Protein AF-A0AAT9G9J1-F1 (afdb_monomer)

Sequence (234 aa):
MQVSDIESEYGAFKSMFSSFDKYLAVILAGDVPENGTYHCYTNKEAEKLAEYVSNLALKNNYFVLVSNGPRTGKYDCQNNKELSVHEKDSIMDMVTSSFQRVLQENRVPFKLFDFKKGQPSMYKAILGAVLYNKHSLIIVPGESTSMVSETVDMLPAKTVTVYYNSTMNETHKRHIKNEFNEGRVSIIDENMHLHLPNIPNNMRAKYYSASENIAKGIYTLWHTRTVTIPKVIK

Foldseek 3Di:
DDLVVLVVLLVVCVVVDDPDLAAEEEEADFWDDDPLAIFAFDLVLLLVVLVLVLVVCVVVVHAYEYEYDPGHLQADRVVSDGDPPQAPPDDAHSSVVSSVVNCVVSVHHYDYDYHHPPDDDCLSSVLSSQAVRPPYAYEYELQPLVSQQVSLLNHDQPRYEYEYTRNDDPVSVVQVVVCLQLRRYWYQYPVRDIHHRDDDPPDDRDSGGPVVVVVVVVVCVVVPPPPPDPPDDD

Radius of gyration: 20.01 Å; Cα contacts (8 Å, |Δi|>4): 425; chains: 1; bounding box: 55×54×62 Å

Nearest PDB structures (foldseek):
  5cgz-assembly1_A  TM=4.750E-01  e=4.007E-01  Pseudomonas putida KT2440
  1j2r-assembly1_A  TM=4.212E-01  e=3.764E-01  Escherichia coli
  7tcu-assembly2_B  TM=2.608E-01  e=1.384E-01  Methylosinus trichosporium OB3b
  1d1t-assembly1_B  TM=3.807E-01  e=4.053E+00  Homo sapiens

Mean predicted aligned error: 7.7 Å

pLDDT: mean 87.45, std 15.05, range [40.12, 98.88]

Structure (mmCIF, N/CA/C/O backbone):
data_AF-A0AAT9G9J1-F1
#
_entry.id   AF-A0AAT9G9J1-F1
#
loop_
_atom_site.group_PDB
_atom_site.id
_atom_site.type_symbol
_atom_site.label_atom_id
_atom_site.label_alt_id
_atom_site.label_comp_id
_atom_site.label_asym_id
_atom_site.label_entity_id
_atom_site.label_seq_id
_atom_site.pdbx_PDB_ins_code
_atom_site.Cartn_x
_atom_site.Cartn_y
_atom_site.Cartn_z
_atom_site.occupancy
_atom_site.B_iso_or_equiv
_atom_site.auth_seq_id
_atom_site.auth_comp_id
_atom_site.auth_asym_id
_atom_site.auth_atom_id
_atom_site.pdbx_PDB_model_num
ATOM 1 N N . MET A 1 1 ? -7.618 -17.604 -1.691 1.00 58.50 1 MET A N 1
ATOM 2 C CA . MET A 1 1 ? -7.093 -17.636 -0.309 1.00 58.50 1 MET A CA 1
ATOM 3 C C . MET A 1 1 ? -8.271 -17.712 0.644 1.00 58.50 1 MET A C 1
ATOM 5 O O . MET A 1 1 ? -9.328 -17.227 0.257 1.00 58.50 1 MET A O 1
ATOM 9 N N . GLN A 1 2 ? -8.146 -18.352 1.808 1.00 71.44 2 GLN A N 1
ATOM 10 C CA . GLN A 1 2 ? -9.232 -18.421 2.798 1.00 71.44 2 GLN A CA 1
ATOM 11 C C . GLN A 1 2 ? -8.867 -17.639 4.065 1.00 71.44 2 GLN A C 1
ATOM 13 O O . GLN A 1 2 ? -7.694 -17.524 4.406 1.00 71.44 2 GLN A O 1
ATOM 18 N N . VAL A 1 3 ? -9.870 -17.138 4.794 1.00 72.25 3 VAL A N 1
ATOM 19 C CA . VAL A 1 3 ? -9.673 -16.412 6.068 1.00 72.25 3 VAL A CA 1
ATOM 20 C C . VAL A 1 3 ? -8.896 -17.253 7.095 1.00 72.25 3 VAL A C 1
ATOM 22 O O . VAL A 1 3 ? -8.103 -16.709 7.857 1.00 72.25 3 VAL A O 1
ATOM 25 N N . SER A 1 4 ? -9.037 -18.581 7.059 1.00 74.50 4 SER A N 1
ATOM 26 C CA . SER A 1 4 ? -8.253 -19.515 7.881 1.00 74.50 4 SER A CA 1
ATOM 27 C C . SER A 1 4 ? -6.740 -19.399 7.663 1.00 74.50 4 SER A C 1
ATOM 29 O O . SER A 1 4 ? -5.965 -19.584 8.600 1.00 74.50 4 SER A O 1
ATOM 31 N N . ASP A 1 5 ? -6.307 -19.059 6.444 1.00 81.94 5 ASP A N 1
ATOM 32 C CA . ASP A 1 5 ? -4.889 -18.871 6.128 1.00 81.94 5 ASP A CA 1
ATOM 33 C C . ASP A 1 5 ? -4.347 -17.608 6.817 1.00 81.94 5 ASP A C 1
ATOM 35 O O . ASP A 1 5 ? -3.214 -17.599 7.291 1.00 81.94 5 ASP A O 1
ATOM 39 N N . ILE A 1 6 ? -5.164 -16.550 6.906 1.00 85.69 6 ILE A N 1
ATOM 40 C CA . ILE A 1 6 ? -4.815 -15.296 7.592 1.00 85.69 6 ILE A CA 1
ATOM 41 C C . ILE A 1 6 ? -4.709 -15.519 9.099 1.00 85.69 6 ILE A C 1
ATOM 43 O O . ILE A 1 6 ? -3.768 -15.028 9.721 1.00 85.69 6 ILE A O 1
ATOM 47 N N . GLU A 1 7 ? -5.646 -16.267 9.683 1.00 85.62 7 GLU A N 1
ATOM 48 C CA . GLU A 1 7 ? -5.634 -16.585 11.112 1.00 85.62 7 GLU A CA 1
ATOM 49 C C . GLU A 1 7 ? -4.357 -17.330 11.512 1.00 85.62 7 GLU A C 1
ATOM 51 O O . GLU A 1 7 ? -3.679 -16.940 12.464 1.00 85.62 7 GLU A O 1
ATOM 56 N N . SER A 1 8 ? -3.994 -18.361 10.741 1.00 87.88 8 SER A N 1
ATOM 57 C CA . SER A 1 8 ? -2.792 -19.160 10.986 1.00 87.88 8 SER A CA 1
ATOM 58 C C . SER A 1 8 ? -1.518 -18.317 10.899 1.00 87.88 8 SER A C 1
ATOM 60 O O . SER A 1 8 ? -0.661 -18.393 11.779 1.00 87.88 8 SER A O 1
ATOM 62 N N . GLU A 1 9 ? -1.386 -17.502 9.853 1.00 89.94 9 GLU A N 1
ATOM 63 C CA . GLU A 1 9 ? -0.201 -16.664 9.628 1.00 89.94 9 GLU A CA 1
ATOM 64 C C . GLU A 1 9 ? -0.091 -15.563 10.685 1.00 89.94 9 GLU A C 1
ATOM 66 O O . GLU A 1 9 ? 0.968 -15.354 11.277 1.00 89.94 9 GLU A O 1
ATOM 71 N N . TYR A 1 10 ? -1.199 -14.889 11.000 1.00 90.00 10 TYR A N 1
ATOM 72 C CA . TYR A 1 10 ? -1.211 -13.889 12.061 1.00 90.00 10 TYR A CA 1
ATOM 73 C C . TYR A 1 10 ? -0.875 -14.497 13.422 1.00 90.00 10 TYR A C 1
ATOM 75 O O . TYR A 1 10 ? -0.097 -13.910 14.169 1.00 90.00 10 TYR A O 1
ATOM 83 N N . GLY A 1 11 ? -1.395 -15.688 13.731 1.00 88.62 11 GLY A N 1
ATOM 84 C CA . GLY A 1 11 ? -1.043 -16.428 14.941 1.00 88.62 11 GLY A CA 1
ATOM 85 C C . GLY A 1 11 ? 0.450 -16.752 15.019 1.00 88.62 11 GLY A C 1
ATOM 86 O O . GLY A 1 11 ? 1.079 -16.477 16.042 1.00 88.62 11 GLY A O 1
ATOM 87 N N . ALA A 1 12 ? 1.032 -17.264 13.930 1.00 89.38 12 ALA A N 1
ATOM 88 C CA . ALA A 1 12 ? 2.450 -17.625 13.854 1.00 89.38 12 ALA A CA 1
ATOM 89 C C . ALA A 1 12 ? 3.386 -16.419 14.034 1.00 89.38 12 ALA A C 1
ATOM 91 O O . ALA A 1 12 ? 4.440 -16.534 14.659 1.00 89.38 12 ALA A O 1
ATOM 92 N N . PHE A 1 13 ? 2.982 -15.252 13.530 1.00 90.75 13 PHE A N 1
ATOM 93 C CA . PHE A 1 13 ? 3.786 -14.030 13.559 1.00 90.75 13 PHE A CA 1
ATOM 94 C C . PHE A 1 13 ? 3.335 -13.007 14.607 1.00 90.75 13 PHE A C 1
ATOM 96 O O . PHE A 1 13 ? 3.870 -11.898 14.648 1.00 90.75 13 PHE A O 1
ATOM 103 N N . LYS A 1 14 ? 2.390 -13.356 15.491 1.00 87.62 14 LYS A N 1
ATOM 104 C CA . LYS A 1 14 ? 1.758 -12.413 16.430 1.00 87.62 14 LYS A CA 1
ATOM 105 C C . LYS A 1 14 ? 2.768 -11.644 17.286 1.00 87.62 14 LYS A C 1
ATOM 107 O O . LYS A 1 14 ? 2.591 -10.456 17.528 1.00 87.62 14 LYS A O 1
ATOM 112 N N . SER A 1 15 ? 3.841 -12.311 17.710 1.00 88.19 15 SER A N 1
ATOM 113 C CA . SER A 1 15 ? 4.913 -11.730 18.531 1.00 88.19 15 SER A CA 1
ATOM 114 C C . SER A 1 15 ? 5.734 -10.649 17.820 1.00 88.19 15 SER A C 1
ATOM 116 O O . SER A 1 15 ? 6.439 -9.890 18.481 1.00 88.19 15 SER A O 1
ATOM 118 N N . MET A 1 16 ? 5.656 -10.560 16.488 1.00 85.94 16 MET A N 1
ATOM 119 C CA . MET A 1 16 ? 6.337 -9.528 15.703 1.00 85.94 16 MET A CA 1
ATOM 120 C C . MET A 1 16 ? 5.568 -8.203 15.657 1.00 85.94 16 MET A C 1
ATOM 122 O O . MET A 1 16 ? 6.138 -7.188 15.243 1.00 85.94 16 MET A O 1
ATOM 126 N N . PHE A 1 17 ? 4.299 -8.198 16.071 1.00 87.56 17 PHE A N 1
ATOM 127 C CA . PHE A 1 17 ? 3.464 -7.003 16.143 1.00 87.56 17 PHE A CA 1
ATOM 128 C C . PHE A 1 17 ? 3.535 -6.378 17.542 1.00 87.56 17 PHE A C 1
ATOM 130 O O . PHE A 1 17 ? 3.656 -7.069 18.552 1.00 87.56 17 PHE A O 1
ATOM 137 N N . SER A 1 18 ? 3.474 -5.047 17.605 1.00 79.25 18 SER A N 1
ATOM 138 C CA . SER A 1 18 ? 3.423 -4.310 18.872 1.00 79.25 18 SER A CA 1
ATOM 139 C C . SER A 1 18 ? 2.079 -4.527 19.573 1.00 79.25 18 SER A C 1
ATOM 141 O O . SER A 1 18 ? 1.098 -4.860 18.922 1.00 79.25 18 SER A O 1
ATOM 143 N N . SER A 1 19 ? 1.978 -4.294 20.882 1.00 80.44 19 SER A N 1
ATOM 144 C CA . SER A 1 19 ? 0.722 -4.448 21.641 1.00 80.44 19 SER A CA 1
ATOM 145 C C . SER A 1 19 ? -0.298 -3.319 21.405 1.00 80.44 19 SER A C 1
ATOM 147 O O . SER A 1 19 ? -1.074 -2.998 22.300 1.00 80.44 19 SER A O 1
ATOM 149 N N . PHE A 1 20 ? -0.240 -2.650 20.254 1.00 83.69 20 PHE A N 1
ATOM 150 C CA . PHE A 1 20 ? -1.152 -1.566 19.902 1.00 83.69 20 PHE A CA 1
ATOM 151 C C . PHE A 1 20 ? -2.501 -2.119 19.442 1.00 83.69 20 PHE A C 1
ATOM 153 O O . PHE A 1 20 ? -2.559 -3.097 18.705 1.00 83.69 20 PHE A O 1
ATOM 160 N N . ASP A 1 21 ? -3.574 -1.418 19.804 1.00 84.94 21 ASP A N 1
ATOM 161 C CA . ASP A 1 21 ? -4.946 -1.818 19.463 1.00 84.94 21 ASP A CA 1
ATOM 162 C C . ASP A 1 21 ? -5.372 -1.412 18.042 1.00 84.94 21 ASP A C 1
ATOM 164 O O . ASP A 1 21 ? -6.441 -1.810 17.576 1.00 84.94 21 ASP A O 1
ATOM 168 N N . LYS A 1 22 ? -4.584 -0.561 17.368 1.00 94.38 22 LYS A N 1
ATOM 169 C CA . LYS A 1 22 ? -4.905 -0.014 16.045 1.00 94.38 22 LYS A CA 1
ATOM 170 C C . LYS A 1 22 ? -3.676 0.051 15.155 1.00 94.38 22 LYS A C 1
ATOM 172 O O . LYS A 1 22 ? -2.685 0.705 15.497 1.00 94.38 22 LYS A O 1
ATOM 177 N N . TYR A 1 23 ? -3.798 -0.523 13.965 1.00 97.69 23 TYR A N 1
ATOM 178 C CA . TYR A 1 23 ? -2.748 -0.496 12.958 1.00 97.69 23 TYR A CA 1
ATOM 179 C C . TYR A 1 23 ? -3.150 0.300 11.722 1.00 97.69 23 TYR A C 1
ATOM 181 O O . TYR A 1 23 ? -4.295 0.260 11.272 1.00 97.69 23 TYR A O 1
ATOM 189 N N . LEU A 1 24 ? -2.166 0.980 11.144 1.00 98.50 24 LEU A N 1
ATOM 190 C CA . LEU A 1 24 ? -2.222 1.478 9.776 1.00 98.50 24 LEU A CA 1
ATOM 191 C C . LEU A 1 24 ? -1.202 0.687 8.963 1.00 98.50 24 LEU A C 1
ATOM 193 O O . LEU A 1 24 ? -0.001 0.942 9.039 1.00 98.50 24 LEU A O 1
ATOM 197 N N . ALA A 1 25 ? -1.677 -0.312 8.230 1.00 98.50 25 ALA A N 1
ATOM 198 C CA . ALA A 1 25 ? -0.833 -1.094 7.345 1.00 98.50 25 ALA A CA 1
ATOM 199 C C . ALA A 1 25 ? -0.620 -0.355 6.020 1.00 98.50 25 ALA A C 1
ATOM 201 O O . ALA A 1 25 ? -1.553 0.229 5.473 1.00 98.50 25 ALA A O 1
ATOM 202 N N . VAL A 1 26 ? 0.598 -0.387 5.494 1.00 98.75 26 VAL A N 1
ATOM 203 C CA . VAL A 1 26 ? 0.973 0.246 4.230 1.00 98.75 26 VAL A CA 1
ATOM 204 C C . VAL A 1 26 ? 1.836 -0.726 3.445 1.00 98.75 26 VAL A C 1
ATOM 206 O O . VAL A 1 26 ? 2.900 -1.137 3.912 1.00 98.75 26 VAL A O 1
ATOM 209 N N . ILE A 1 27 ? 1.381 -1.083 2.249 1.00 98.50 27 ILE A N 1
ATOM 210 C CA . ILE A 1 27 ? 2.164 -1.877 1.306 1.00 98.50 27 ILE A CA 1
ATOM 211 C C . ILE A 1 27 ? 2.717 -0.945 0.229 1.00 98.50 27 ILE A C 1
ATOM 213 O O . ILE A 1 27 ? 1.954 -0.217 -0.404 1.00 98.50 27 ILE A O 1
ATOM 217 N N . LEU A 1 28 ? 4.034 -0.942 0.034 1.00 98.44 28 LEU A N 1
ATOM 218 C CA . LEU A 1 28 ? 4.689 -0.105 -0.970 1.00 98.44 28 LEU A CA 1
ATOM 219 C C . LEU A 1 28 ? 4.550 -0.722 -2.368 1.00 98.44 28 LEU A C 1
ATOM 221 O O . LEU A 1 28 ? 4.643 -1.937 -2.543 1.00 98.44 28 LEU A O 1
ATOM 225 N N . ALA A 1 29 ? 4.334 0.133 -3.364 1.00 97.81 29 ALA A N 1
ATOM 226 C CA . ALA A 1 29 ? 4.203 -0.243 -4.766 1.00 97.81 29 ALA A CA 1
ATOM 227 C C . ALA A 1 29 ? 5.502 -0.839 -5.316 1.00 97.81 29 ALA A C 1
ATOM 229 O O . ALA A 1 29 ? 6.602 -0.572 -4.819 1.00 97.81 29 ALA A O 1
ATOM 230 N N . GLY A 1 30 ? 5.354 -1.654 -6.357 1.00 96.25 30 GLY A N 1
ATOM 231 C CA . GLY A 1 30 ? 6.465 -2.172 -7.134 1.00 96.25 30 GLY A CA 1
ATOM 232 C C . GLY A 1 30 ? 6.686 -1.404 -8.431 1.00 96.25 30 GLY A C 1
ATOM 233 O O . GLY A 1 30 ? 5.763 -0.836 -9.018 1.00 96.25 30 GLY A O 1
ATOM 234 N N . ASP A 1 31 ? 7.916 -1.481 -8.916 1.00 95.94 31 ASP A N 1
ATOM 235 C CA . ASP A 1 31 ? 8.287 -1.093 -10.268 1.00 95.94 31 ASP A CA 1
ATOM 236 C C . ASP A 1 31 ? 7.715 -2.096 -11.284 1.00 95.94 31 ASP A C 1
ATOM 238 O O . ASP A 1 31 ? 7.690 -3.308 -11.040 1.00 95.94 31 ASP A O 1
ATOM 242 N N . VAL A 1 32 ? 7.258 -1.621 -12.442 1.00 91.81 32 VAL A N 1
ATOM 243 C CA . VAL A 1 32 ? 6.605 -2.434 -13.481 1.00 91.81 32 VAL A CA 1
ATOM 244 C C . VAL A 1 32 ? 7.496 -2.517 -14.726 1.00 91.81 32 VAL A C 1
ATOM 246 O O . VAL A 1 32 ? 7.749 -1.491 -15.355 1.00 91.81 32 VAL A O 1
ATOM 249 N N . PRO A 1 33 ? 7.965 -3.714 -15.123 1.00 87.00 33 PRO A N 1
ATOM 250 C CA . PRO A 1 33 ? 8.572 -3.909 -16.434 1.00 87.00 33 PRO A CA 1
ATOM 251 C C . PRO A 1 33 ? 7.490 -3.930 -17.523 1.00 87.00 33 PRO A C 1
ATOM 253 O O . PRO A 1 33 ? 6.566 -4.740 -17.470 1.00 87.00 33 PRO A O 1
ATOM 256 N N . GLU A 1 34 ? 7.619 -3.075 -18.535 1.00 83.88 34 GLU A N 1
ATOM 257 C CA . GLU A 1 34 ? 6.701 -2.990 -19.673 1.00 83.88 34 GLU A CA 1
ATOM 258 C C . GLU A 1 34 ? 7.484 -2.729 -20.967 1.00 83.88 34 GLU A C 1
ATOM 260 O O . GLU A 1 34 ? 8.249 -1.772 -21.076 1.00 83.88 34 GLU A O 1
ATOM 265 N N . ASN A 1 35 ? 7.310 -3.605 -21.963 1.00 83.25 35 ASN A N 1
ATOM 266 C CA . ASN A 1 35 ? 7.877 -3.465 -23.314 1.00 83.25 35 ASN A CA 1
ATOM 267 C C . ASN A 1 35 ? 9.393 -3.165 -23.367 1.00 83.25 35 ASN A C 1
ATOM 269 O O . ASN A 1 35 ? 9.856 -2.421 -24.228 1.00 83.25 35 ASN A O 1
ATOM 273 N N . GLY A 1 36 ? 10.180 -3.749 -22.455 1.00 78.62 36 GLY A N 1
ATOM 274 C CA . GLY A 1 36 ? 11.637 -3.551 -22.390 1.00 78.62 36 GLY A CA 1
ATOM 275 C C . GLY A 1 36 ? 12.083 -2.264 -21.684 1.00 78.62 36 GLY A C 1
ATOM 276 O O . GLY A 1 36 ? 13.283 -1.989 -21.620 1.00 78.62 36 GLY A O 1
ATOM 277 N N . THR A 1 37 ? 11.132 -1.509 -21.133 1.00 83.50 37 THR A N 1
ATOM 278 C CA . THR A 1 37 ? 11.356 -0.366 -20.243 1.00 83.50 37 THR A CA 1
ATOM 279 C C . THR A 1 37 ? 10.824 -0.661 -18.845 1.00 83.50 37 THR A C 1
ATOM 281 O O . THR A 1 37 ? 9.996 -1.554 -18.657 1.00 83.50 37 THR A O 1
ATOM 284 N N . TYR A 1 38 ? 11.298 0.088 -17.856 1.00 88.62 38 TYR A N 1
ATOM 285 C CA . TYR A 1 38 ? 10.799 0.010 -16.489 1.00 88.62 38 TYR A CA 1
ATOM 286 C C . TYR A 1 38 ? 10.017 1.280 -16.148 1.00 88.62 38 TYR A C 1
ATOM 288 O O . TYR A 1 38 ? 10.459 2.393 -16.435 1.00 88.62 38 TYR A O 1
ATOM 296 N N . HIS A 1 39 ? 8.866 1.108 -15.505 1.00 91.44 39 HIS A N 1
ATOM 297 C CA . HIS A 1 39 ? 8.106 2.172 -14.861 1.00 91.44 39 HIS A CA 1
ATOM 298 C C . HIS A 1 39 ? 8.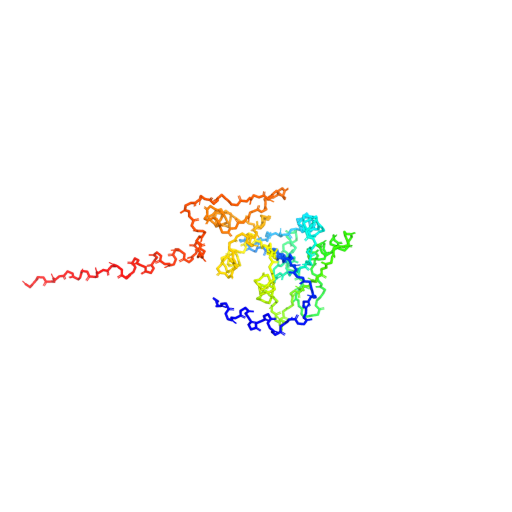357 2.083 -13.357 1.00 91.44 39 HIS A C 1
ATOM 300 O O . HIS A 1 39 ? 7.983 1.090 -12.734 1.00 91.44 39 HIS A O 1
ATOM 306 N N . CYS A 1 40 ? 9.007 3.093 -12.781 1.00 94.50 40 CYS A N 1
ATOM 307 C CA . CYS A 1 40 ? 9.452 3.050 -11.389 1.00 94.50 40 CYS A CA 1
ATOM 308 C C . CYS A 1 40 ? 8.493 3.776 -10.460 1.00 94.50 40 CYS A C 1
ATOM 310 O O . CYS A 1 40 ? 8.113 4.914 -10.733 1.00 94.50 40 CYS A O 1
ATOM 312 N N . TYR A 1 41 ? 8.223 3.161 -9.312 1.00 96.69 41 TYR A N 1
ATOM 313 C CA . TYR A 1 41 ? 7.646 3.855 -8.173 1.00 96.69 41 TYR A CA 1
ATOM 314 C C . TYR A 1 41 ? 8.754 4.647 -7.477 1.00 96.69 41 TYR A C 1
ATOM 316 O O . TYR A 1 41 ? 9.726 4.087 -6.976 1.00 96.69 41 TYR A O 1
ATOM 324 N N . THR A 1 42 ? 8.654 5.974 -7.498 1.00 96.50 42 THR A N 1
ATOM 325 C CA . THR A 1 42 ? 9.805 6.824 -7.166 1.00 96.50 42 THR A CA 1
ATOM 326 C C . THR A 1 42 ? 9.966 7.076 -5.665 1.00 96.50 42 THR A C 1
ATOM 328 O O . THR A 1 42 ? 8.993 7.127 -4.912 1.00 96.50 42 THR A O 1
ATOM 331 N N . ASN A 1 43 ? 11.198 7.381 -5.238 1.00 97.12 43 ASN A N 1
ATOM 332 C CA . ASN A 1 43 ? 11.496 7.831 -3.868 1.00 97.12 43 ASN A CA 1
ATOM 333 C C . ASN A 1 43 ? 10.606 9.010 -3.441 1.00 97.12 43 ASN A C 1
ATOM 335 O O . ASN A 1 43 ? 10.107 9.045 -2.322 1.00 97.12 43 ASN A O 1
ATOM 339 N N . LYS A 1 44 ? 10.357 9.958 -4.354 1.00 97.19 44 LYS A N 1
ATOM 340 C CA . LYS A 1 44 ? 9.526 11.139 -4.093 1.00 97.19 44 LYS A CA 1
ATOM 341 C C . LYS A 1 44 ? 8.060 10.776 -3.851 1.00 97.19 44 LYS A C 1
ATOM 343 O O . LYS A 1 44 ? 7.400 11.411 -3.033 1.00 97.19 44 LYS A O 1
ATOM 348 N N . GLU A 1 45 ? 7.527 9.793 -4.571 1.00 97.69 45 GLU A N 1
ATOM 349 C CA . GLU A 1 45 ? 6.171 9.301 -4.317 1.00 97.69 45 GLU A CA 1
ATOM 350 C C . GLU A 1 45 ? 6.088 8.560 -2.983 1.00 97.69 45 GLU A C 1
ATOM 352 O O . GLU A 1 45 ? 5.141 8.783 -2.229 1.00 97.69 45 GLU A O 1
ATOM 357 N N . ALA A 1 46 ? 7.104 7.762 -2.650 1.00 98.50 46 ALA A N 1
ATOM 358 C CA . ALA A 1 46 ? 7.197 7.110 -1.350 1.00 98.50 46 ALA A CA 1
ATOM 359 C C . ALA A 1 46 ? 7.268 8.119 -0.197 1.00 98.50 46 ALA A C 1
ATOM 361 O O . ALA A 1 46 ? 6.567 7.953 0.796 1.00 98.50 46 ALA A O 1
ATOM 362 N N . GLU A 1 47 ? 8.024 9.205 -0.344 1.00 98.75 47 GLU A N 1
ATOM 363 C CA . GLU A 1 47 ? 8.080 10.286 0.647 1.00 98.75 47 GLU A CA 1
ATOM 364 C C . GLU A 1 47 ? 6.724 10.983 0.807 1.00 98.75 47 GLU A C 1
ATOM 366 O O . GLU A 1 47 ? 6.255 11.156 1.929 1.00 98.75 47 GLU A O 1
ATOM 371 N N . LYS A 1 48 ? 6.033 11.305 -0.296 1.00 98.56 48 LYS A N 1
ATOM 372 C CA . LYS A 1 48 ? 4.674 11.875 -0.242 1.00 98.56 48 LYS A CA 1
ATOM 373 C C . LYS A 1 48 ? 3.687 10.955 0.477 1.00 98.56 48 LYS A C 1
ATOM 375 O O . LYS A 1 48 ? 2.894 11.425 1.293 1.00 98.56 48 LYS A O 1
ATOM 380 N N . LEU A 1 49 ? 3.731 9.655 0.182 1.00 98.75 49 LEU A N 1
ATOM 381 C CA . LEU A 1 49 ? 2.885 8.679 0.859 1.00 98.75 49 LEU A CA 1
ATOM 382 C C . LEU A 1 49 ? 3.245 8.583 2.346 1.00 98.75 49 LEU A C 1
ATOM 384 O O . LEU A 1 49 ? 2.347 8.529 3.180 1.00 98.75 49 LEU A O 1
ATOM 388 N N . ALA A 1 50 ? 4.533 8.601 2.695 1.00 98.81 50 ALA A N 1
ATOM 389 C CA . ALA A 1 50 ? 4.989 8.568 4.081 1.00 98.81 50 ALA A CA 1
ATOM 390 C C . ALA A 1 50 ? 4.531 9.802 4.871 1.00 98.81 50 ALA A C 1
ATOM 392 O O . ALA A 1 50 ? 4.130 9.661 6.025 1.00 98.81 50 ALA A O 1
ATOM 393 N N . GLU A 1 51 ? 4.509 10.989 4.261 1.00 98.75 51 GLU A N 1
ATOM 394 C CA . GLU A 1 51 ? 3.948 12.201 4.877 1.00 98.75 51 GLU A CA 1
ATOM 395 C C . GLU A 1 51 ? 2.443 12.064 5.129 1.00 98.75 51 GLU A C 1
ATOM 397 O O . GLU A 1 51 ? 1.948 12.353 6.223 1.00 98.75 51 GLU A O 1
ATOM 402 N N . TYR A 1 52 ? 1.693 11.565 4.142 1.00 98.69 52 TYR A N 1
ATOM 403 C CA . TYR A 1 52 ? 0.266 11.286 4.307 1.00 98.69 52 TYR A CA 1
ATOM 404 C C . TYR A 1 52 ? 0.021 10.289 5.452 1.00 98.69 52 TYR A C 1
ATOM 406 O O . TYR A 1 52 ? -0.791 10.536 6.349 1.00 98.69 52 TYR A O 1
ATOM 414 N N . VAL A 1 53 ? 0.764 9.181 5.451 1.00 98.69 53 VAL A N 1
ATOM 415 C CA . VAL A 1 53 ? 0.694 8.121 6.464 1.00 98.69 53 VAL A CA 1
ATOM 416 C C . VAL A 1 53 ? 1.069 8.655 7.842 1.00 98.69 53 VAL A C 1
ATOM 418 O O . VAL A 1 53 ? 0.378 8.341 8.806 1.00 98.69 53 VAL A O 1
ATOM 421 N N . SER A 1 54 ? 2.099 9.498 7.944 1.00 98.75 54 SER A N 1
ATOM 422 C CA . SER A 1 54 ? 2.527 10.114 9.205 1.00 98.75 54 SER A CA 1
ATOM 423 C C . SER A 1 54 ? 1.412 10.950 9.817 1.00 98.75 54 SER A C 1
ATOM 425 O O . SER A 1 54 ? 1.042 10.753 10.975 1.00 98.75 54 SER A O 1
ATOM 427 N N . ASN A 1 55 ? 0.812 11.831 9.015 1.00 98.25 55 ASN A N 1
ATOM 428 C CA . ASN A 1 55 ? -0.293 12.677 9.452 1.00 98.25 55 ASN A CA 1
ATOM 429 C C . ASN A 1 55 ? -1.502 11.846 9.893 1.00 98.25 55 ASN A C 1
ATOM 431 O O . ASN A 1 55 ? -2.102 12.117 10.937 1.00 98.25 55 ASN A O 1
ATOM 435 N N . LEU A 1 56 ? -1.851 10.809 9.127 1.00 97.62 56 LEU A N 1
ATOM 436 C CA . LEU A 1 56 ? -2.962 9.925 9.463 1.00 97.62 56 LEU A CA 1
ATOM 437 C C . LEU A 1 56 ? -2.687 9.131 10.748 1.00 97.62 56 LEU A C 1
ATOM 439 O O . LEU A 1 56 ? -3.580 9.021 11.594 1.00 97.62 56 LEU A O 1
ATOM 443 N N . ALA A 1 57 ? -1.468 8.613 10.906 1.00 97.81 57 ALA A N 1
ATOM 444 C CA . ALA A 1 57 ? -1.045 7.826 12.056 1.00 97.81 57 ALA A CA 1
ATOM 445 C C . ALA A 1 57 ? -1.041 8.643 13.344 1.00 97.81 57 ALA A C 1
ATOM 447 O O . ALA A 1 57 ? -1.669 8.235 14.318 1.00 97.81 57 ALA A O 1
ATOM 448 N N . LEU A 1 58 ? -0.417 9.822 13.332 1.00 97.50 58 LEU A N 1
ATOM 449 C CA . LEU A 1 58 ? -0.346 10.700 14.500 1.00 97.50 58 LEU A CA 1
ATOM 450 C C . LEU A 1 58 ? -1.733 11.208 14.907 1.00 97.50 58 LEU A C 1
ATOM 452 O O . LEU A 1 58 ? -2.073 11.193 16.087 1.00 97.50 58 LEU A O 1
ATOM 456 N N . LYS A 1 59 ? -2.577 11.585 13.936 1.00 97.06 59 LYS A N 1
ATOM 457 C CA . LYS A 1 59 ? -3.939 12.074 14.205 1.00 97.06 59 LYS A CA 1
ATOM 458 C C . LYS A 1 59 ? -4.843 11.017 14.843 1.00 97.06 59 LYS A C 1
ATOM 460 O O . LYS A 1 59 ? -5.722 11.367 15.626 1.00 97.06 59 LYS A O 1
ATOM 465 N N . ASN A 1 60 ? -4.669 9.745 14.487 1.00 95.50 60 ASN A N 1
ATOM 466 C CA . ASN A 1 60 ? -5.570 8.661 14.898 1.00 95.50 60 ASN A CA 1
ATOM 467 C C . ASN A 1 60 ? -4.924 7.653 15.859 1.00 95.50 60 ASN A C 1
ATOM 469 O O . ASN A 1 60 ? -5.566 6.661 16.212 1.00 95.50 60 ASN A O 1
ATOM 473 N N . ASN A 1 61 ? -3.691 7.924 16.298 1.00 95.31 61 ASN A N 1
ATOM 474 C CA . ASN A 1 61 ? -2.894 7.069 17.172 1.00 95.31 61 ASN A CA 1
ATOM 475 C C . ASN A 1 61 ? -2.719 5.638 16.622 1.00 95.31 61 ASN A C 1
ATOM 477 O O . ASN A 1 61 ? -2.987 4.656 17.315 1.00 95.31 61 ASN A O 1
ATOM 481 N N . TYR A 1 62 ? -2.312 5.522 15.354 1.00 97.31 62 TYR A N 1
ATOM 482 C CA . TYR A 1 62 ? -1.98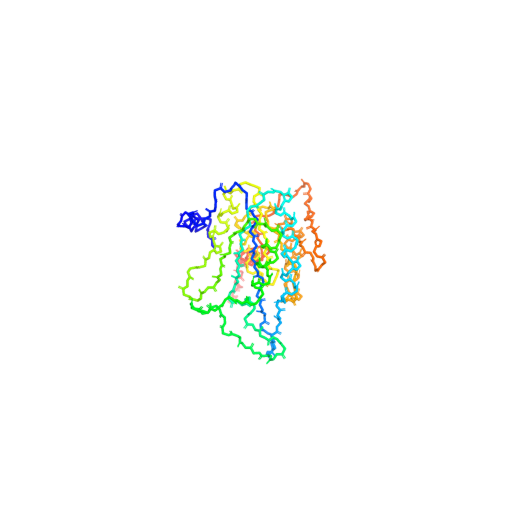3 4.232 14.740 1.00 97.31 62 TYR A CA 1
ATOM 483 C C . TYR A 1 62 ? -0.532 3.833 14.998 1.00 97.31 62 TYR A C 1
ATOM 485 O O . TYR A 1 62 ? 0.370 4.669 14.944 1.00 97.31 62 TYR A O 1
ATOM 493 N N . PHE A 1 63 ? -0.302 2.530 15.150 1.00 97.88 63 PHE A N 1
ATOM 494 C CA . PHE A 1 63 ? 1.006 1.934 14.898 1.00 97.88 63 PHE A CA 1
ATOM 495 C C . PHE A 1 63 ? 1.115 1.552 13.420 1.00 97.88 63 PHE A C 1
ATOM 497 O O . PHE A 1 63 ? 0.261 0.831 12.897 1.00 97.88 63 PHE A O 1
ATOM 504 N N . VAL A 1 64 ? 2.146 2.028 12.725 1.00 98.62 64 VAL A N 1
ATOM 505 C CA . VAL A 1 64 ? 2.275 1.800 11.281 1.00 98.62 64 VAL A CA 1
ATOM 506 C C . VAL A 1 64 ? 2.983 0.473 11.004 1.00 98.62 64 VAL A C 1
ATOM 508 O O . VAL A 1 64 ? 4.064 0.206 11.526 1.00 98.62 64 VAL A O 1
ATOM 511 N N . LEU A 1 65 ? 2.386 -0.364 10.159 1.00 98.50 65 LEU A N 1
ATOM 512 C CA . LEU A 1 65 ? 3.003 -1.593 9.658 1.00 98.50 65 LEU A CA 1
ATOM 513 C C . LEU A 1 65 ? 3.357 -1.379 8.191 1.00 98.50 65 LEU A C 1
ATOM 515 O O . LEU A 1 65 ? 2.465 -1.185 7.375 1.00 98.50 65 LEU A O 1
ATOM 519 N N . VAL A 1 66 ? 4.639 -1.401 7.848 1.00 98.50 66 VAL A N 1
ATOM 520 C CA . VAL A 1 66 ? 5.107 -1.145 6.479 1.00 98.50 66 VAL A CA 1
ATOM 521 C C . VAL A 1 66 ? 5.648 -2.433 5.883 1.00 98.50 66 VAL A C 1
ATOM 523 O O . VAL A 1 66 ? 6.401 -3.144 6.546 1.00 98.50 66 VAL A O 1
ATOM 526 N N . SER A 1 67 ? 5.315 -2.725 4.631 1.00 97.88 67 SER A N 1
ATOM 527 C CA . SER A 1 67 ? 5.954 -3.802 3.872 1.00 97.88 67 SER A CA 1
ATOM 528 C C . SER A 1 67 ? 6.184 -3.374 2.428 1.00 97.88 67 SER A C 1
ATOM 530 O O . SER A 1 67 ? 5.314 -2.765 1.810 1.00 97.88 67 SER A O 1
ATOM 532 N N . ASN A 1 68 ? 7.361 -3.675 1.892 1.00 97.19 68 ASN A N 1
ATOM 533 C CA . ASN A 1 68 ? 7.665 -3.561 0.468 1.00 97.19 68 ASN A CA 1
ATOM 534 C C . ASN A 1 68 ? 7.485 -4.920 -0.231 1.00 97.19 68 ASN A C 1
ATOM 536 O O . ASN A 1 68 ? 7.343 -5.967 0.405 1.00 97.19 68 ASN A O 1
ATOM 540 N N . GLY A 1 69 ? 7.440 -4.891 -1.560 1.00 94.31 69 GLY A N 1
ATOM 541 C CA . GLY A 1 69 ? 7.314 -6.082 -2.392 1.00 94.31 69 GLY A CA 1
ATOM 542 C C . GLY A 1 69 ? 8.610 -6.434 -3.128 1.00 94.31 69 GLY A C 1
ATOM 543 O O . GLY A 1 69 ? 9.549 -5.645 -3.152 1.00 94.31 69 GLY A O 1
ATOM 544 N N . PRO A 1 70 ? 8.641 -7.577 -3.839 1.00 93.81 70 PRO A N 1
ATOM 545 C CA . PRO A 1 70 ? 9.806 -8.036 -4.609 1.00 93.81 70 PRO A CA 1
ATOM 546 C C . PRO A 1 70 ? 10.226 -7.115 -5.762 1.00 93.81 70 PRO A C 1
ATOM 548 O O . PRO A 1 70 ? 11.244 -7.374 -6.400 1.00 93.81 70 PRO A O 1
ATOM 551 N N . ARG A 1 71 ? 9.409 -6.110 -6.094 1.00 95.06 71 ARG A N 1
ATOM 552 C CA . ARG A 1 71 ? 9.653 -5.154 -7.179 1.00 95.06 71 ARG A CA 1
ATOM 553 C C . ARG A 1 71 ? 9.837 -3.719 -6.678 1.00 95.06 71 ARG A C 1
ATOM 555 O O . ARG A 1 71 ? 10.001 -2.832 -7.503 1.00 95.06 71 ARG A O 1
ATOM 562 N N . THR A 1 72 ? 9.744 -3.452 -5.379 1.00 97.25 72 THR A N 1
ATOM 563 C CA . THR A 1 72 ? 9.813 -2.080 -4.853 1.00 97.25 72 THR A CA 1
ATOM 564 C C . THR A 1 72 ? 11.242 -1.548 -4.946 1.00 97.25 72 THR A C 1
ATOM 566 O O . THR A 1 72 ? 12.126 -2.066 -4.278 1.00 97.25 72 THR A O 1
ATOM 569 N N . GLY A 1 73 ? 11.484 -0.524 -5.771 1.00 96.88 73 GLY A N 1
ATOM 570 C CA . GLY A 1 73 ? 12.829 0.038 -5.947 1.00 96.88 73 GLY A CA 1
ATOM 571 C C . GLY A 1 73 ? 13.830 -0.952 -6.555 1.00 96.88 73 GLY A C 1
ATOM 572 O O . GLY A 1 73 ? 15.037 -0.841 -6.331 1.00 96.88 73 GLY A O 1
ATOM 573 N N . LYS A 1 74 ? 13.326 -1.946 -7.293 1.00 95.88 74 LYS A N 1
ATOM 574 C CA . LYS A 1 74 ? 14.116 -3.009 -7.912 1.00 95.88 74 LYS A CA 1
ATOM 575 C C . LYS A 1 74 ? 14.801 -2.546 -9.194 1.00 95.88 74 LYS A C 1
ATOM 577 O O . LYS A 1 74 ? 15.831 -3.111 -9.564 1.00 95.88 74 LYS A O 1
ATOM 582 N N . TYR A 1 75 ? 14.262 -1.541 -9.874 1.00 95.00 75 TYR A N 1
ATOM 583 C CA . TYR A 1 75 ? 14.813 -1.061 -11.135 1.00 95.00 75 TYR A CA 1
ATOM 584 C C . TYR A 1 75 ? 15.318 0.378 -11.026 1.00 95.00 75 TYR A C 1
ATOM 586 O O . TYR A 1 75 ? 14.740 1.238 -10.370 1.00 95.00 75 TYR A O 1
ATOM 594 N N . ASP A 1 76 ? 16.411 0.644 -11.729 1.00 91.94 76 ASP A N 1
ATOM 595 C CA . ASP A 1 76 ? 16.856 1.979 -12.088 1.00 91.94 76 ASP A CA 1
ATOM 596 C C . ASP A 1 76 ? 16.286 2.309 -13.470 1.00 91.94 76 ASP A C 1
ATOM 598 O O . ASP A 1 76 ? 16.823 1.898 -14.503 1.00 91.94 76 ASP A O 1
ATOM 602 N N . CYS A 1 77 ? 15.172 3.039 -13.484 1.00 87.88 77 CYS A N 1
ATOM 603 C CA . CYS A 1 77 ? 14.492 3.422 -14.719 1.00 87.88 77 CYS A CA 1
ATOM 604 C C . CYS A 1 77 ? 15.257 4.456 -15.553 1.00 87.88 77 CYS A C 1
ATOM 606 O O . CYS A 1 77 ? 14.983 4.577 -16.744 1.00 87.88 77 CYS A O 1
ATOM 608 N N . GLN A 1 78 ? 16.211 5.194 -14.973 1.00 88.19 78 GLN A N 1
ATOM 609 C CA . GLN A 1 78 ? 17.022 6.144 -15.742 1.00 88.19 78 GLN A CA 1
ATOM 610 C C . GLN A 1 78 ? 18.064 5.408 -16.583 1.00 88.19 78 GLN A C 1
ATOM 612 O O . GLN A 1 78 ? 18.292 5.761 -17.737 1.00 88.19 78 GLN A O 1
ATOM 617 N N . ASN A 1 79 ? 18.655 4.356 -16.014 1.00 89.44 79 ASN A N 1
ATOM 618 C CA . ASN A 1 79 ? 19.696 3.558 -16.661 1.00 89.44 79 ASN A CA 1
ATOM 619 C C . ASN A 1 79 ? 19.181 2.224 -17.232 1.00 89.44 79 ASN A C 1
ATOM 621 O O . ASN A 1 79 ? 19.977 1.406 -17.690 1.00 89.44 79 ASN A O 1
ATOM 625 N N . ASN A 1 80 ? 17.864 2.000 -17.193 1.00 86.69 80 ASN A N 1
ATOM 626 C CA . ASN A 1 80 ? 17.181 0.774 -17.611 1.00 86.69 80 ASN A CA 1
ATOM 627 C C . ASN A 1 80 ? 17.836 -0.508 -17.057 1.00 86.69 80 ASN A C 1
ATOM 629 O O . ASN A 1 80 ? 18.103 -1.461 -17.793 1.00 86.69 80 ASN A O 1
ATOM 633 N N . LYS A 1 81 ? 18.132 -0.527 -15.751 1.00 91.06 81 LYS A N 1
ATOM 634 C CA . LYS A 1 81 ? 18.919 -1.584 -15.099 1.00 91.06 81 LYS A CA 1
ATOM 635 C C . LYS A 1 81 ? 18.200 -2.176 -13.888 1.00 91.06 81 LYS A C 1
ATOM 637 O O . LYS A 1 81 ? 17.587 -1.458 -13.113 1.00 91.06 81 LYS A O 1
ATOM 642 N N . GLU A 1 82 ? 18.341 -3.483 -13.683 1.00 92.12 82 GLU A N 1
ATOM 643 C CA . GLU A 1 82 ? 17.938 -4.147 -12.437 1.00 92.12 82 GLU A CA 1
ATOM 644 C C . GLU A 1 82 ? 18.989 -3.938 -11.336 1.00 92.12 82 GLU A C 1
ATOM 646 O O . GLU A 1 82 ? 20.195 -4.112 -11.549 1.00 92.12 82 GLU A O 1
ATOM 651 N N . LEU A 1 83 ? 18.529 -3.547 -10.152 1.00 93.19 83 LEU A N 1
ATOM 652 C CA . LEU A 1 83 ? 19.343 -3.347 -8.962 1.00 93.19 83 LEU A CA 1
ATOM 653 C C . LEU A 1 83 ? 19.397 -4.634 -8.137 1.00 93.19 83 LEU A C 1
ATOM 655 O O . LEU A 1 83 ? 18.433 -5.390 -8.048 1.00 93.19 83 LEU A O 1
ATOM 659 N N . SER A 1 84 ? 20.537 -4.867 -7.487 1.00 93.06 84 SER A N 1
ATOM 660 C CA . SER A 1 84 ? 20.749 -6.028 -6.617 1.00 93.06 84 SER A CA 1
ATOM 661 C C . SER A 1 84 ? 20.176 -5.784 -5.214 1.00 93.06 84 SER A C 1
ATOM 663 O O . SER A 1 84 ? 20.915 -5.717 -4.230 1.00 93.06 84 SER A O 1
AT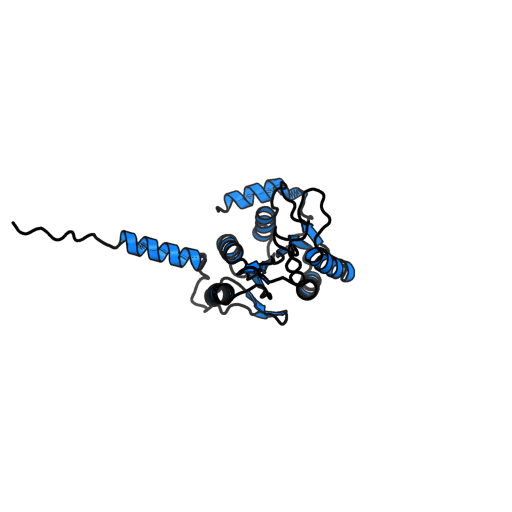OM 665 N N . VAL A 1 85 ? 18.857 -5.621 -5.136 1.00 93.50 85 VAL A N 1
ATOM 666 C CA . VAL A 1 85 ? 18.076 -5.444 -3.901 1.00 93.50 85 VAL A CA 1
ATOM 667 C C . VAL A 1 85 ? 17.189 -6.668 -3.644 1.00 93.50 85 VAL A C 1
ATOM 669 O O . VAL A 1 85 ? 16.995 -7.503 -4.524 1.00 93.50 85 VAL A O 1
ATOM 672 N N . HIS A 1 86 ? 16.670 -6.791 -2.423 1.00 95.19 86 HIS A N 1
ATOM 673 C CA . HIS A 1 86 ? 15.847 -7.911 -1.941 1.00 95.19 86 HIS A CA 1
ATOM 674 C C . HIS A 1 86 ? 16.526 -9.289 -1.880 1.00 95.19 86 HIS A C 1
ATOM 676 O O . HIS A 1 86 ? 15.871 -10.269 -1.529 1.00 95.19 86 HIS A O 1
ATOM 682 N N . GLU A 1 87 ? 17.819 -9.408 -2.171 1.00 94.31 87 GLU A N 1
ATOM 683 C CA . GLU A 1 87 ? 18.561 -10.635 -1.859 1.00 94.31 87 GLU A CA 1
ATOM 684 C C . GLU A 1 87 ? 18.729 -10.773 -0.340 1.00 94.31 87 GLU A C 1
ATOM 686 O O . GLU A 1 87 ? 18.702 -9.772 0.371 1.00 94.31 87 GLU A O 1
ATOM 691 N N . LYS A 1 88 ? 18.897 -12.002 0.170 1.00 88.56 88 LYS A N 1
ATOM 692 C CA . LYS A 1 88 ? 18.873 -12.318 1.616 1.00 88.56 88 LYS A CA 1
ATOM 693 C C . LYS A 1 88 ? 19.702 -11.357 2.482 1.00 88.56 88 LYS A C 1
ATOM 695 O O . LYS A 1 88 ? 19.225 -10.937 3.532 1.00 88.56 88 LYS A O 1
ATOM 700 N N . ASP A 1 89 ? 20.890 -10.999 2.000 1.00 87.62 89 ASP A N 1
ATOM 701 C CA . ASP A 1 89 ? 21.854 -10.136 2.691 1.00 87.62 89 ASP A CA 1
ATOM 702 C C . ASP A 1 89 ? 22.036 -8.775 1.987 1.00 87.62 89 ASP A C 1
ATOM 704 O O . ASP A 1 89 ? 23.007 -8.060 2.232 1.00 87.62 89 ASP A O 1
ATOM 708 N N . SER A 1 90 ? 21.123 -8.403 1.080 1.00 90.69 90 SER A N 1
ATOM 709 C CA . SER A 1 90 ? 21.184 -7.107 0.406 1.00 90.69 90 SER A CA 1
ATOM 710 C C . SER A 1 90 ? 20.820 -5.980 1.362 1.00 90.69 90 SER A C 1
ATOM 712 O O . SER A 1 90 ? 19.982 -6.132 2.258 1.00 90.69 90 SER A O 1
ATOM 714 N N . ILE A 1 91 ? 21.340 -4.791 1.071 1.00 92.69 91 ILE A N 1
ATOM 715 C CA . ILE A 1 91 ? 20.779 -3.563 1.627 1.00 92.69 91 ILE A CA 1
ATOM 716 C C . ILE A 1 91 ? 19.312 -3.400 1.201 1.00 92.69 91 ILE A C 1
ATOM 718 O O . ILE A 1 91 ? 18.855 -4.002 0.219 1.00 92.69 91 ILE A O 1
ATOM 722 N N . MET A 1 92 ? 18.574 -2.621 1.983 1.00 95.75 92 MET A N 1
ATOM 723 C CA . MET A 1 92 ? 17.215 -2.200 1.657 1.00 95.75 92 MET A CA 1
ATOM 724 C C . MET A 1 92 ? 17.226 -1.287 0.425 1.00 95.75 92 MET A C 1
ATOM 726 O O . MET A 1 92 ? 18.189 -0.552 0.198 1.00 95.75 92 MET A O 1
ATOM 730 N N . ASP A 1 93 ? 16.164 -1.340 -0.373 1.00 97.19 93 ASP A N 1
ATOM 731 C CA . ASP A 1 93 ? 16.022 -0.477 -1.540 1.00 97.19 93 ASP A CA 1
ATOM 732 C C . ASP A 1 93 ? 15.824 1.001 -1.139 1.00 97.19 93 ASP A C 1
ATOM 734 O O . ASP A 1 93 ? 15.418 1.334 -0.018 1.00 97.19 93 ASP A O 1
ATOM 738 N N . MET A 1 94 ? 16.133 1.914 -2.062 1.00 96.94 94 MET A N 1
ATOM 739 C CA . MET A 1 94 ? 16.078 3.355 -1.791 1.00 96.94 94 MET A CA 1
ATOM 740 C C . MET A 1 94 ? 14.653 3.881 -1.602 1.00 96.94 94 MET A C 1
ATOM 742 O O . MET A 1 94 ? 14.467 4.834 -0.849 1.00 96.94 94 MET A O 1
ATOM 746 N N . VAL A 1 95 ? 13.652 3.258 -2.227 1.00 98.06 95 VAL A N 1
ATOM 747 C CA . VAL A 1 95 ? 12.247 3.676 -2.131 1.00 98.06 95 VAL A CA 1
ATOM 748 C C . VAL A 1 95 ? 11.734 3.419 -0.716 1.00 98.06 95 VAL A C 1
ATOM 750 O O . VAL A 1 95 ? 11.204 4.321 -0.060 1.00 98.06 95 VAL A O 1
ATOM 753 N N . THR A 1 96 ? 11.965 2.212 -0.206 1.00 98.50 96 THR A N 1
ATOM 754 C CA . THR A 1 96 ? 11.628 1.813 1.162 1.00 98.50 96 THR A CA 1
ATOM 755 C C . THR A 1 96 ? 12.434 2.613 2.182 1.00 98.50 96 THR A C 1
ATOM 757 O O . THR A 1 96 ? 11.872 3.085 3.171 1.00 98.50 96 THR A O 1
ATOM 760 N N . SER A 1 97 ? 13.722 2.857 1.913 1.00 98.44 97 SER A N 1
ATOM 761 C CA . SER A 1 97 ? 14.573 3.709 2.758 1.00 98.44 97 SER A CA 1
ATOM 762 C C . SER A 1 97 ? 14.037 5.141 2.864 1.00 98.44 97 SER A C 1
ATOM 764 O O . SER A 1 97 ? 13.956 5.688 3.964 1.00 98.44 97 SER A O 1
ATOM 766 N N . SER A 1 98 ? 13.623 5.740 1.743 1.00 98.62 98 SER A N 1
ATO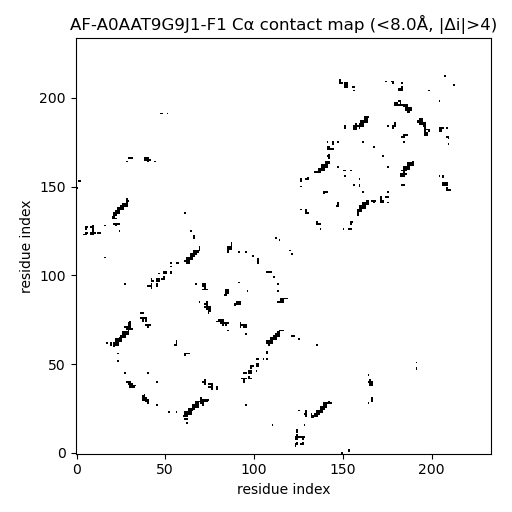M 767 C CA . SER A 1 98 ? 13.014 7.075 1.698 1.00 98.62 98 SER A CA 1
ATOM 768 C C . SER A 1 98 ? 11.700 7.135 2.479 1.00 98.62 98 SER A C 1
ATOM 770 O O . SER A 1 98 ? 11.498 8.064 3.261 1.00 98.62 98 SER A O 1
ATOM 772 N N . PHE A 1 99 ? 10.836 6.125 2.335 1.00 98.81 99 PHE A N 1
ATOM 773 C CA . PHE A 1 99 ? 9.596 6.026 3.109 1.00 98.81 99 PHE A CA 1
ATOM 774 C C . PHE A 1 99 ? 9.874 5.944 4.617 1.00 98.81 99 PHE A C 1
ATOM 776 O O . PHE A 1 99 ? 9.307 6.697 5.411 1.00 98.81 99 PHE A O 1
ATOM 783 N N . GLN A 1 100 ? 10.779 5.043 5.014 1.00 98.75 100 GLN A N 1
ATOM 784 C CA . GLN A 1 100 ? 11.166 4.842 6.408 1.00 98.75 100 GLN A CA 1
ATOM 785 C C . GLN A 1 100 ? 11.726 6.126 7.028 1.00 98.75 100 GLN A C 1
ATOM 787 O O . GLN A 1 100 ? 11.367 6.466 8.156 1.00 98.75 100 GLN A O 1
ATOM 792 N N . ARG A 1 101 ? 12.596 6.834 6.301 1.00 98.81 101 ARG A N 1
ATOM 793 C CA . ARG A 1 101 ? 13.226 8.072 6.765 1.00 98.81 101 ARG A CA 1
ATOM 794 C C . ARG A 1 101 ? 12.182 9.112 7.177 1.00 98.81 101 ARG A C 1
ATOM 796 O O . ARG A 1 101 ? 12.271 9.640 8.280 1.00 98.81 101 ARG A O 1
ATOM 803 N N . VAL A 1 102 ? 11.164 9.343 6.346 1.00 98.88 102 VAL A N 1
ATOM 804 C CA . VAL A 1 102 ? 10.088 10.305 6.647 1.00 98.88 102 VAL A CA 1
ATOM 805 C C . VAL A 1 102 ? 9.304 9.899 7.899 1.00 98.88 102 VAL A C 1
ATOM 807 O O . VAL A 1 102 ? 9.054 10.734 8.766 1.00 98.88 102 VAL A O 1
ATOM 810 N N . LEU A 1 103 ? 8.970 8.610 8.065 1.00 98.81 103 LEU A N 1
ATOM 811 C CA . LEU A 1 103 ? 8.304 8.139 9.289 1.00 98.81 103 LEU A CA 1
ATOM 812 C C . LEU A 1 103 ? 9.150 8.384 10.548 1.00 98.81 103 LEU A C 1
ATOM 814 O O . LEU A 1 103 ? 8.611 8.758 11.592 1.00 98.81 103 LEU A O 1
ATOM 818 N N . GLN A 1 104 ? 10.466 8.170 10.459 1.00 98.62 104 GLN A N 1
ATOM 819 C CA . GLN A 1 104 ? 11.403 8.403 11.560 1.00 98.62 104 GLN A CA 1
ATOM 820 C C . GLN A 1 104 ? 11.525 9.891 11.905 1.00 98.62 104 GLN A C 1
ATOM 822 O O . GLN A 1 104 ? 11.453 10.248 13.081 1.00 98.62 104 GLN A O 1
ATOM 827 N N . GLU A 1 105 ? 11.672 10.752 10.897 1.00 98.62 105 GLU A N 1
ATOM 828 C CA . GLU A 1 105 ? 11.734 12.212 11.054 1.00 98.62 105 GLU A CA 1
ATOM 829 C C . GLU A 1 105 ? 10.462 12.750 11.727 1.00 98.62 105 GLU A C 1
ATOM 831 O O . GLU A 1 105 ? 10.544 13.542 12.669 1.00 98.62 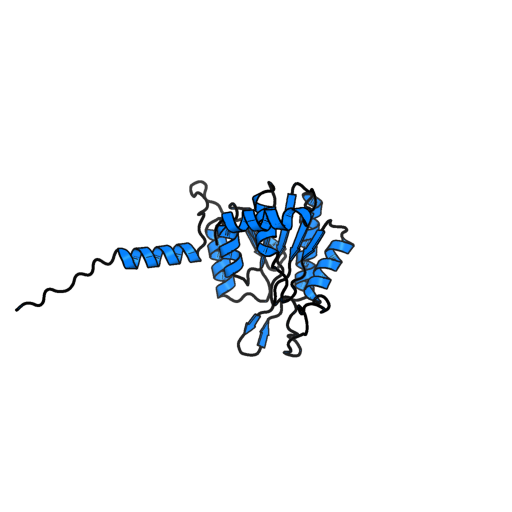105 GLU A O 1
ATOM 836 N N . ASN A 1 106 ? 9.298 12.218 11.342 1.00 98.56 106 ASN A N 1
ATOM 837 C CA . ASN A 1 106 ? 7.997 12.550 11.928 1.00 98.56 106 ASN A CA 1
ATOM 838 C C . ASN A 1 106 ? 7.696 11.821 13.252 1.00 98.56 106 ASN A C 1
ATOM 840 O O . ASN A 1 106 ? 6.624 12.010 13.828 1.00 98.56 106 ASN A O 1
ATOM 844 N N . ARG A 1 107 ? 8.630 11.004 13.764 1.00 98.19 107 ARG A N 1
ATOM 845 C CA . ARG A 1 107 ? 8.512 10.243 15.026 1.00 98.19 107 ARG A CA 1
ATOM 846 C C . ARG A 1 107 ? 7.265 9.358 15.097 1.00 98.19 107 ARG A C 1
ATOM 848 O O . ARG A 1 107 ? 6.675 9.174 16.163 1.00 98.19 107 ARG A O 1
ATOM 855 N N . VAL A 1 108 ? 6.864 8.798 13.963 1.00 97.94 108 VAL A N 1
ATOM 856 C CA . VAL A 1 108 ? 5.741 7.864 13.882 1.00 97.94 108 VAL A CA 1
ATOM 857 C C . VAL A 1 108 ? 6.182 6.516 14.459 1.00 97.94 108 VAL A C 1
ATOM 859 O O . VAL A 1 108 ? 7.258 6.036 14.106 1.00 97.94 108 VAL A O 1
ATOM 862 N N . PRO A 1 109 ? 5.397 5.861 15.329 1.00 97.00 109 PRO A N 1
ATOM 863 C CA . PRO A 1 109 ? 5.697 4.498 15.745 1.00 97.00 109 PRO A CA 1
ATOM 864 C C . PRO A 1 109 ? 5.409 3.529 14.592 1.00 97.00 109 PRO A C 1
ATOM 866 O O . PRO A 1 109 ? 4.279 3.456 14.102 1.00 97.00 109 PRO A O 1
ATOM 869 N N . PHE A 1 110 ? 6.419 2.774 14.153 1.00 98.19 110 PHE A N 1
ATOM 870 C CA . PHE A 1 110 ? 6.260 1.834 13.045 1.00 98.19 110 PHE A CA 1
ATOM 871 C C . PHE A 1 110 ? 7.091 0.556 13.191 1.00 98.19 110 PHE A C 1
ATOM 873 O O . PHE A 1 110 ? 8.077 0.493 13.928 1.00 98.19 110 PHE A O 1
ATOM 880 N N . LYS A 1 111 ? 6.699 -0.463 12.424 1.00 97.69 111 LYS A N 1
ATOM 881 C CA . LYS A 1 111 ? 7.489 -1.661 12.131 1.00 97.69 111 LYS A CA 1
ATOM 882 C C . LYS A 1 111 ? 7.560 -1.837 10.619 1.00 97.69 111 LYS A C 1
ATOM 884 O O . LYS A 1 111 ? 6.528 -1.864 9.954 1.00 97.69 111 LYS A O 1
ATOM 889 N N . LEU A 1 112 ? 8.777 -1.965 10.098 1.00 97.50 112 LEU A N 1
ATOM 890 C CA . LEU A 1 112 ? 9.032 -2.271 8.695 1.00 97.50 112 LEU A CA 1
ATOM 891 C C . LEU A 1 112 ? 9.345 -3.762 8.524 1.00 97.50 112 LEU A C 1
ATOM 893 O O . LEU A 1 112 ? 10.144 -4.324 9.278 1.00 97.50 112 LEU A O 1
ATOM 897 N N . PHE A 1 113 ? 8.735 -4.366 7.510 1.00 96.62 113 PHE A N 1
ATOM 898 C CA . PHE A 1 113 ? 8.996 -5.715 7.031 1.00 96.62 113 PHE A CA 1
ATOM 899 C C . PHE A 1 113 ? 9.585 -5.631 5.619 1.00 96.62 113 PHE A C 1
ATOM 901 O O . PHE A 1 113 ? 8.843 -5.586 4.635 1.00 96.62 113 PHE A O 1
ATOM 908 N N . ASP A 1 114 ? 10.918 -5.564 5.549 1.00 96.06 114 ASP A N 1
ATOM 909 C CA . ASP A 1 114 ? 11.666 -5.540 4.288 1.00 96.06 114 ASP A CA 1
ATOM 910 C C . ASP A 1 114 ? 11.629 -6.923 3.623 1.00 96.06 114 ASP A C 1
ATOM 912 O O . ASP A 1 114 ? 11.998 -7.933 4.226 1.00 96.06 114 ASP A O 1
ATOM 916 N N . PHE A 1 115 ? 11.166 -6.973 2.381 1.00 95.75 115 PHE A N 1
ATOM 917 C CA . PHE A 1 115 ? 11.086 -8.179 1.591 1.00 95.75 115 PHE A CA 1
ATOM 918 C C . PHE A 1 115 ? 12.491 -8.651 1.225 1.00 95.75 115 PHE A C 1
ATOM 920 O O . PHE A 1 115 ? 13.288 -7.942 0.603 1.00 95.75 115 PHE A O 1
ATOM 927 N N . LYS A 1 116 ? 12.755 -9.912 1.565 1.00 95.31 116 LYS A N 1
ATOM 928 C CA . LYS A 1 116 ? 13.974 -10.628 1.211 1.00 95.31 116 LYS A CA 1
ATOM 929 C C . LYS A 1 116 ? 13.620 -11.964 0.583 1.00 95.31 116 LYS A C 1
ATOM 931 O O . LYS A 1 116 ? 12.796 -12.724 1.093 1.00 95.31 116 LYS A O 1
ATOM 936 N N . LYS A 1 117 ? 14.288 -12.290 -0.516 1.00 93.00 117 LYS A N 1
ATOM 937 C CA . LYS A 1 117 ? 14.153 -13.565 -1.208 1.00 93.00 117 LYS A CA 1
ATOM 938 C C . LYS A 1 117 ? 14.500 -14.713 -0.261 1.00 93.00 117 LYS A C 1
ATOM 940 O O . LYS A 1 117 ? 15.527 -14.700 0.414 1.00 93.00 117 LYS A O 1
ATOM 945 N N . GLY A 1 118 ? 13.624 -15.713 -0.220 1.00 90.88 118 GLY A N 1
ATOM 946 C CA . GLY A 1 118 ? 13.761 -16.865 0.672 1.00 90.88 118 GLY A CA 1
ATOM 947 C C . GLY A 1 118 ? 13.287 -16.624 2.109 1.00 90.88 118 GLY A C 1
ATOM 948 O O . GLY A 1 118 ? 13.352 -17.555 2.907 1.00 90.88 118 GLY A O 1
ATOM 949 N N . GLN A 1 119 ? 12.790 -15.428 2.444 1.00 90.38 119 GLN A N 1
ATOM 950 C CA . GLN A 1 119 ? 12.091 -15.183 3.706 1.00 90.38 119 GLN A CA 1
ATOM 951 C C . GLN A 1 119 ? 10.567 -15.247 3.509 1.00 90.38 119 GLN A C 1
ATOM 953 O O . GLN A 1 119 ? 10.075 -14.902 2.428 1.00 90.38 119 GLN A O 1
ATOM 958 N N . PRO A 1 120 ? 9.803 -15.691 4.526 1.00 88.50 120 PRO A N 1
ATOM 959 C CA . PRO A 1 120 ? 8.346 -15.648 4.480 1.00 88.50 120 PRO A CA 1
ATOM 960 C C . PRO A 1 120 ? 7.823 -14.226 4.256 1.00 88.50 120 PRO A C 1
ATOM 962 O O . PRO A 1 120 ? 8.322 -13.266 4.843 1.00 88.50 120 PRO A O 1
ATOM 965 N N . SER A 1 121 ? 6.793 -14.092 3.420 1.00 88.19 121 SER A N 1
ATOM 966 C CA . SER A 1 121 ? 6.104 -12.814 3.247 1.00 88.19 121 SER A CA 1
ATOM 967 C C . SER A 1 121 ? 5.244 -12.508 4.471 1.00 88.19 121 SER A C 1
ATOM 969 O O . SER A 1 121 ? 4.451 -13.341 4.902 1.00 88.19 121 SER A O 1
ATOM 971 N N . MET A 1 122 ? 5.331 -11.277 4.970 1.00 93.25 122 MET A N 1
ATOM 972 C CA . MET A 1 122 ? 4.520 -10.811 6.099 1.00 93.25 122 MET A CA 1
ATOM 973 C C . MET A 1 122 ? 3.120 -10.343 5.687 1.00 93.25 122 MET A C 1
ATOM 975 O O . MET A 1 122 ? 2.332 -9.952 6.545 1.00 93.25 122 MET A O 1
ATOM 979 N N . TYR A 1 123 ? 2.787 -10.383 4.393 1.00 93.75 123 TYR A N 1
ATOM 980 C CA . TYR A 1 123 ? 1.547 -9.817 3.861 1.00 93.75 123 TYR A CA 1
ATOM 981 C C . TYR A 1 123 ? 0.291 -10.377 4.547 1.00 93.75 123 TYR A C 1
ATOM 983 O O . TYR A 1 123 ? -0.518 -9.609 5.063 1.00 93.75 123 TYR A O 1
ATOM 991 N N . LYS A 1 124 ? 0.159 -11.704 4.655 1.00 92.69 124 LYS A N 1
ATOM 992 C CA . LYS A 1 124 ? -1.002 -12.331 5.313 1.00 92.69 124 LYS A CA 1
ATOM 993 C C . LYS A 1 124 ? -1.082 -12.007 6.802 1.00 92.69 124 LYS A C 1
ATOM 995 O O . LYS A 1 124 ? -2.161 -11.726 7.316 1.00 92.69 124 LYS A O 1
ATOM 1000 N N . ALA A 1 125 ? 0.058 -12.005 7.489 1.00 94.25 125 ALA A N 1
ATOM 1001 C CA . ALA A 1 125 ? 0.113 -11.641 8.898 1.00 94.25 125 ALA A CA 1
ATOM 1002 C C . ALA A 1 125 ? -0.300 -10.172 9.113 1.00 94.25 125 ALA A C 1
ATOM 1004 O O . ALA A 1 125 ? -1.012 -9.871 10.067 1.00 94.25 125 ALA A O 1
ATOM 1005 N N . ILE A 1 126 ? 0.076 -9.267 8.200 1.00 96.50 126 ILE A N 1
ATOM 1006 C CA . ILE A 1 126 ? -0.371 -7.866 8.197 1.00 96.50 126 ILE A CA 1
ATOM 1007 C C . ILE A 1 126 ? -1.883 -7.771 7.959 1.00 96.50 126 ILE A C 1
ATOM 1009 O O . ILE A 1 126 ? -2.555 -7.035 8.681 1.00 96.50 126 ILE A O 1
ATOM 1013 N N . LEU A 1 127 ? -2.444 -8.534 7.010 1.00 95.69 127 LEU A N 1
ATOM 1014 C CA . LEU A 1 127 ? -3.899 -8.597 6.824 1.00 95.69 127 LEU A CA 1
ATOM 1015 C C . LEU A 1 127 ? -4.602 -9.051 8.106 1.00 95.69 127 LEU A C 1
ATOM 1017 O O . LEU A 1 127 ? -5.603 -8.454 8.490 1.00 95.69 127 LEU A O 1
ATOM 1021 N N . GLY A 1 128 ? -4.058 -10.046 8.808 1.00 94.12 128 GLY A N 1
ATOM 1022 C CA . GLY A 1 128 ? -4.599 -10.496 10.089 1.00 94.12 128 GLY A CA 1
ATOM 1023 C C . GLY A 1 128 ? -4.492 -9.438 11.183 1.00 94.12 128 GLY A C 1
ATOM 1024 O O . GLY A 1 128 ? -5.465 -9.199 11.896 1.00 94.12 128 GLY A O 1
ATOM 1025 N N . ALA A 1 129 ? -3.368 -8.721 11.268 1.00 94.81 129 ALA A N 1
ATOM 1026 C CA . ALA A 1 129 ? -3.234 -7.591 12.183 1.00 94.81 129 ALA A CA 1
ATOM 1027 C C . ALA A 1 129 ? -4.327 -6.541 11.930 1.00 94.81 129 ALA A C 1
ATOM 1029 O O . ALA A 1 129 ? -4.931 -6.049 12.878 1.00 94.81 129 ALA A O 1
ATOM 1030 N N . VAL A 1 130 ? -4.651 -6.252 10.669 1.00 95.88 130 VAL A N 1
ATOM 1031 C CA . VAL A 1 130 ? -5.730 -5.321 10.313 1.00 95.88 130 VAL A CA 1
ATOM 1032 C C . VAL A 1 130 ? -7.119 -5.908 10.600 1.00 95.88 130 VAL A C 1
ATOM 1034 O O . VAL A 1 130 ? -7.980 -5.208 11.128 1.00 95.88 130 VAL A O 1
ATOM 1037 N N . LEU A 1 131 ? -7.346 -7.187 10.293 1.00 93.44 131 LEU A N 1
ATOM 1038 C CA . LEU A 1 131 ? -8.634 -7.865 10.457 1.00 93.44 131 LEU A CA 1
ATOM 1039 C C . LEU A 1 131 ? -9.043 -8.005 11.930 1.00 93.44 131 LEU A C 1
ATOM 1041 O O . LEU A 1 131 ? -10.198 -7.763 12.281 1.00 93.44 131 LEU A O 1
ATOM 1045 N N . TYR A 1 132 ? -8.103 -8.392 12.794 1.00 91.62 132 TYR A N 1
ATOM 1046 C CA . TYR A 1 132 ? -8.383 -8.713 14.196 1.00 91.62 132 TYR A CA 1
ATOM 1047 C C . TYR A 1 132 ? -8.293 -7.508 15.142 1.00 91.62 132 TYR A C 1
ATOM 1049 O O . TYR A 1 132 ? -8.709 -7.618 16.296 1.00 91.62 132 TYR A O 1
ATOM 1057 N N . ASN A 1 133 ? -7.814 -6.350 14.674 1.00 91.88 133 ASN A N 1
ATOM 1058 C CA . ASN A 1 133 ? -7.688 -5.139 15.488 1.00 91.88 133 ASN A CA 1
ATOM 1059 C C . ASN A 1 133 ? -8.636 -4.051 14.984 1.00 91.88 133 ASN A C 1
ATOM 1061 O O . ASN A 1 133 ? -8.491 -3.519 13.880 1.00 91.88 133 ASN A O 1
ATOM 1065 N N . LYS A 1 134 ? -9.638 -3.719 15.804 1.00 87.94 134 LYS A N 1
ATOM 1066 C CA . LYS A 1 134 ? -10.731 -2.817 15.417 1.00 87.94 134 LYS A CA 1
ATOM 1067 C C . LYS A 1 134 ? -10.207 -1.449 14.995 1.00 87.94 134 LYS A C 1
ATOM 1069 O O . LYS A 1 134 ? -9.306 -0.896 15.611 1.00 87.94 134 LYS A O 1
ATOM 1074 N N . HIS A 1 135 ? -10.860 -0.862 13.994 1.00 91.56 135 HIS A N 1
ATOM 1075 C CA . HIS A 1 135 ? -10.506 0.444 13.428 1.00 91.56 135 HIS A CA 1
ATOM 1076 C C . HIS A 1 135 ? -9.137 0.497 12.745 1.00 91.56 135 HIS A C 1
ATOM 1078 O O . HIS A 1 135 ? -8.711 1.587 12.378 1.00 91.56 135 HIS A O 1
ATOM 1084 N N . SER A 1 136 ? -8.465 -0.639 12.550 1.00 96.12 136 SER A N 1
ATOM 1085 C CA . SER A 1 136 ? -7.271 -0.691 11.715 1.00 96.12 136 SER A CA 1
ATOM 1086 C C . SER A 1 136 ? -7.632 -0.484 10.247 1.00 96.12 136 SER A C 1
ATOM 1088 O O . SER A 1 136 ? -8.744 -0.795 9.813 1.00 96.12 136 SER A O 1
ATOM 1090 N N . LEU A 1 137 ? -6.677 0.043 9.489 1.00 97.44 137 LEU A N 1
ATOM 1091 C CA . LEU A 1 137 ? -6.800 0.323 8.063 1.00 97.44 137 LEU A CA 1
ATOM 1092 C C . LEU A 1 137 ? -5.606 -0.263 7.318 1.00 97.44 137 LEU A C 1
ATOM 1094 O O . LEU A 1 137 ? -4.526 -0.429 7.891 1.00 97.44 137 LEU A O 1
ATOM 1098 N N . ILE A 1 138 ? -5.787 -0.520 6.026 1.00 98.50 138 ILE A N 1
ATOM 1099 C CA . ILE A 1 138 ? -4.691 -0.861 5.123 1.00 98.50 138 ILE A CA 1
ATOM 1100 C C . ILE A 1 138 ? -4.690 0.049 3.898 1.00 98.50 138 ILE A C 1
ATOM 1102 O O . ILE A 1 138 ? -5.736 0.334 3.315 1.00 98.50 138 ILE A O 1
ATOM 1106 N N . ILE A 1 139 ? -3.496 0.487 3.513 1.00 98.69 139 ILE A N 1
ATOM 1107 C CA . ILE A 1 139 ? -3.206 1.216 2.286 1.00 98.69 139 ILE A CA 1
ATOM 1108 C C . ILE A 1 139 ? -2.417 0.282 1.362 1.00 98.69 139 ILE A C 1
ATOM 1110 O O . ILE A 1 139 ? -1.334 -0.178 1.722 1.00 98.69 139 ILE A O 1
ATOM 1114 N N . VAL A 1 140 ? -2.962 -0.008 0.180 1.00 98.38 140 VAL A N 1
ATOM 1115 C CA . VAL A 1 140 ? -2.365 -0.914 -0.819 1.00 98.38 140 VAL A CA 1
ATOM 1116 C C . VAL A 1 140 ? -2.131 -0.201 -2.158 1.00 98.38 140 VAL A C 1
ATOM 1118 O O . VAL A 1 140 ? -2.870 0.730 -2.494 1.00 98.38 140 VAL A O 1
ATOM 1121 N N . PRO A 1 141 ? -1.122 -0.610 -2.945 1.00 98.25 141 PRO A N 1
ATOM 1122 C CA . PRO A 1 141 ? -0.780 0.061 -4.192 1.00 98.25 141 PRO A CA 1
ATOM 1123 C C . PRO A 1 141 ? -1.744 -0.317 -5.319 1.00 98.25 141 PRO A C 1
ATOM 1125 O O . PRO A 1 141 ? -2.005 -1.495 -5.562 1.00 98.25 141 PRO A O 1
ATOM 1128 N N . GLY A 1 142 ? -2.236 0.679 -6.060 1.00 97.12 142 GLY A N 1
ATOM 1129 C CA . GLY A 1 142 ? -3.216 0.458 -7.129 1.00 97.12 142 GLY A CA 1
ATOM 1130 C C . GLY A 1 142 ? -2.691 -0.278 -8.364 1.00 97.12 142 GLY A C 1
ATOM 1131 O O . GLY A 1 142 ? -3.491 -0.785 -9.146 1.00 97.12 142 GLY A O 1
ATOM 1132 N N . GLU A 1 143 ? -1.371 -0.378 -8.539 1.00 95.75 143 GLU A N 1
ATOM 1133 C CA . GLU A 1 143 ? -0.758 -1.170 -9.619 1.00 95.75 143 GLU A CA 1
ATOM 1134 C C . GLU A 1 143 ? -0.974 -2.677 -9.421 1.00 95.75 143 GLU A C 1
ATOM 1136 O O . GLU A 1 143 ? -1.166 -3.420 -10.382 1.00 95.75 143 GLU A O 1
ATOM 1141 N N . SER A 1 144 ? -1.062 -3.127 -8.166 1.00 94.88 144 SER A N 1
ATOM 1142 C CA . SER A 1 144 ? -1.241 -4.538 -7.842 1.00 94.88 144 SER A CA 1
ATOM 1143 C C . SER A 1 144 ? -2.723 -4.901 -7.756 1.00 94.88 144 SER A C 1
ATOM 1145 O O . SER A 1 144 ? -3.295 -5.068 -6.680 1.00 94.88 144 SER A O 1
ATOM 1147 N N . THR A 1 145 ? -3.368 -5.052 -8.915 1.00 93.62 145 THR A N 1
ATOM 1148 C CA . THR A 1 145 ? -4.792 -5.449 -9.003 1.00 93.62 145 THR A CA 1
ATOM 1149 C C . THR A 1 145 ? -5.105 -6.761 -8.272 1.00 93.62 145 THR A C 1
ATOM 1151 O O . THR A 1 145 ? -6.181 -6.905 -7.689 1.00 93.62 145 THR A O 1
ATOM 1154 N N . SER A 1 146 ? -4.149 -7.696 -8.250 1.00 92.25 146 SER A N 1
ATOM 1155 C CA . SER A 1 146 ? -4.245 -8.948 -7.490 1.00 92.25 146 SER A CA 1
ATOM 1156 C C . SER A 1 146 ? -4.309 -8.696 -5.983 1.00 92.25 146 SER A C 1
ATOM 1158 O O . SER A 1 146 ? -5.241 -9.160 -5.334 1.00 92.25 146 SER A O 1
ATOM 1160 N N . MET A 1 147 ? -3.389 -7.890 -5.447 1.00 94.69 147 MET A N 1
ATOM 1161 C CA . MET A 1 147 ? -3.369 -7.519 -4.033 1.00 94.69 147 MET A CA 1
ATOM 1162 C C . MET A 1 147 ? -4.608 -6.719 -3.644 1.00 94.69 147 MET A C 1
ATOM 1164 O O . MET A 1 147 ? -5.155 -6.935 -2.568 1.00 94.69 147 MET A O 1
ATOM 1168 N N . VAL A 1 148 ? -5.078 -5.813 -4.505 1.00 95.44 148 VAL A N 1
ATOM 1169 C CA . VAL A 1 148 ? -6.317 -5.064 -4.259 1.00 95.44 148 VAL A CA 1
ATOM 1170 C C . VAL A 1 148 ? -7.504 -6.015 -4.157 1.00 95.44 148 VAL A C 1
ATOM 1172 O O . VAL A 1 148 ? -8.222 -5.958 -3.162 1.00 95.44 148 VAL A O 1
ATOM 1175 N N . SER A 1 149 ? -7.680 -6.910 -5.136 1.00 93.56 149 SER A N 1
ATOM 1176 C CA . SER A 1 149 ? -8.772 -7.894 -5.124 1.00 93.56 149 SER A CA 1
ATOM 1177 C C . SER A 1 149 ? -8.713 -8.760 -3.865 1.00 93.56 149 SER A C 1
ATOM 1179 O O . SER A 1 149 ? -9.693 -8.862 -3.137 1.00 93.56 149 SER A O 1
ATOM 1181 N N . GLU A 1 150 ? -7.537 -9.304 -3.554 1.00 92.31 150 GLU A N 1
ATOM 1182 C CA . GLU A 1 150 ? -7.333 -10.163 -2.390 1.00 92.31 150 GLU A CA 1
ATOM 1183 C C . GLU A 1 150 ? -7.605 -9.434 -1.070 1.00 92.31 150 GLU A C 1
ATOM 1185 O O . GLU A 1 150 ? -8.309 -9.948 -0.207 1.00 92.31 150 GLU A O 1
ATOM 1190 N N . THR A 1 151 ? -7.105 -8.208 -0.920 1.00 93.69 151 THR A N 1
ATOM 1191 C CA . THR A 1 151 ? -7.304 -7.415 0.300 1.00 93.69 151 THR A CA 1
ATOM 1192 C C . THR A 1 151 ? -8.785 -7.095 0.511 1.00 93.69 151 THR A C 1
ATOM 1194 O O . THR A 1 151 ? -9.275 -7.162 1.636 1.00 93.69 151 THR A O 1
ATOM 1197 N N . VAL A 1 152 ? -9.507 -6.770 -0.566 1.00 92.38 152 VAL A N 1
ATOM 1198 C CA . VAL A 1 152 ? -10.951 -6.499 -0.539 1.00 92.38 152 VAL A CA 1
ATOM 1199 C C . VAL A 1 152 ? -11.762 -7.746 -0.188 1.00 92.38 152 VAL A C 1
ATOM 1201 O O . VAL A 1 152 ? -12.721 -7.639 0.570 1.00 92.38 152 VAL A O 1
ATOM 1204 N N . ASP A 1 153 ? -11.372 -8.915 -0.696 1.00 89.00 153 ASP A N 1
ATOM 1205 C CA . ASP A 1 153 ? -12.069 -10.178 -0.423 1.00 89.00 153 ASP A CA 1
ATOM 1206 C C . ASP A 1 153 ? -11.842 -10.668 1.023 1.00 89.00 153 ASP A C 1
ATOM 1208 O O . ASP A 1 153 ? -12.649 -11.425 1.564 1.00 89.00 153 ASP A O 1
ATOM 1212 N N . MET A 1 154 ? -10.750 -10.235 1.666 1.00 88.56 154 MET A N 1
ATOM 1213 C CA . MET A 1 154 ? -10.363 -10.674 3.014 1.00 88.56 154 MET A CA 1
ATOM 1214 C C . MET A 1 154 ? -10.760 -9.707 4.133 1.00 88.56 154 MET A C 1
ATOM 1216 O O . MET A 1 154 ? -10.919 -10.135 5.279 1.00 88.56 154 MET A O 1
ATOM 1220 N N . LEU A 1 155 ? -10.884 -8.410 3.844 1.00 90.06 155 LEU A N 1
ATOM 1221 C CA . LEU A 1 155 ? -11.107 -7.381 4.859 1.00 90.06 155 LEU A CA 1
ATOM 1222 C C . LEU A 1 155 ? -12.512 -6.771 4.779 1.00 90.06 155 LEU A C 1
ATOM 1224 O O . LEU A 1 155 ? -13.125 -6.725 3.714 1.00 90.06 155 LEU A O 1
ATOM 1228 N N . PRO A 1 156 ? -13.040 -6.245 5.900 1.00 86.00 156 PRO A N 1
ATOM 1229 C CA . PRO A 1 156 ? -14.306 -5.531 5.886 1.00 86.00 156 PRO A CA 1
ATOM 1230 C C . PRO A 1 156 ? -14.291 -4.335 4.926 1.00 86.00 156 PRO A C 1
ATOM 1232 O O . PRO A 1 156 ? -13.280 -3.651 4.747 1.00 86.00 156 PRO A O 1
ATOM 1235 N N . ALA A 1 157 ? -15.458 -4.019 4.363 1.00 79.62 157 ALA A N 1
ATOM 1236 C CA . ALA A 1 157 ? -15.630 -2.798 3.585 1.00 79.62 157 ALA A CA 1
ATOM 1237 C C . ALA A 1 157 ? -15.199 -1.564 4.400 1.00 79.62 157 ALA A C 1
ATOM 1239 O O . ALA A 1 157 ? -15.424 -1.502 5.611 1.00 79.62 157 ALA A O 1
ATOM 1240 N N . LYS A 1 158 ? -14.636 -0.558 3.718 1.00 81.00 158 LYS A N 1
ATOM 1241 C CA . LYS A 1 158 ? -14.053 0.675 4.297 1.00 81.00 158 LYS A CA 1
ATOM 1242 C C . LYS A 1 158 ? -12.718 0.503 5.033 1.00 81.00 158 LYS A C 1
ATOM 1244 O O . LYS A 1 158 ? -12.138 1.511 5.424 1.00 81.00 158 LYS A O 1
ATOM 1249 N N . THR A 1 159 ? -12.208 -0.716 5.197 1.00 92.31 159 THR A N 1
ATOM 1250 C CA . THR A 1 159 ? -10.869 -0.950 5.767 1.00 92.31 159 THR A CA 1
ATOM 1251 C C . THR A 1 159 ? -9.758 -0.750 4.733 1.00 92.31 159 THR A C 1
ATOM 1253 O O . THR A 1 159 ? -8.635 -0.387 5.085 1.00 92.31 159 THR A O 1
ATOM 1256 N N . VAL A 1 160 ? -10.076 -0.963 3.455 1.00 96.69 160 VAL A N 1
ATOM 1257 C CA . VAL A 1 160 ? -9.113 -0.941 2.352 1.00 96.69 160 VAL A CA 1
ATOM 1258 C C . VAL A 1 160 ? -9.083 0.431 1.691 1.00 96.69 160 VAL A C 1
ATOM 1260 O O . VAL A 1 160 ? -10.103 0.948 1.229 1.00 96.69 160 VAL A O 1
ATOM 1263 N N . THR A 1 161 ? -7.892 1.009 1.617 1.00 98.25 161 THR A N 1
ATOM 1264 C CA . THR A 1 161 ? -7.600 2.209 0.836 1.00 98.25 161 THR A CA 1
ATOM 1265 C C . THR A 1 161 ? -6.580 1.857 -0.234 1.00 98.25 161 THR A C 1
ATOM 1267 O O . THR A 1 161 ? -5.560 1.238 0.049 1.00 98.25 161 THR A O 1
ATOM 1270 N N . VAL A 1 162 ? -6.845 2.241 -1.475 1.00 98.31 162 VAL A N 1
ATOM 1271 C CA . VAL A 1 162 ? -5.913 2.061 -2.587 1.00 98.31 162 VAL A CA 1
ATOM 1272 C C . VAL A 1 162 ? -5.289 3.404 -2.917 1.00 98.31 162 VAL A C 1
ATOM 1274 O O . VAL A 1 162 ? -6.016 4.383 -3.057 1.00 98.31 162 VAL A O 1
ATOM 1277 N N . TYR A 1 163 ? -3.971 3.473 -3.073 1.00 98.56 163 TYR A N 1
ATOM 1278 C CA . TYR A 1 163 ? -3.320 4.707 -3.513 1.00 98.56 163 TYR A CA 1
ATOM 1279 C C . TYR A 1 163 ? -2.857 4.622 -4.966 1.00 98.56 163 TYR A C 1
ATOM 1281 O O . TYR A 1 163 ? -2.367 3.584 -5.429 1.00 98.56 163 TYR A O 1
ATOM 1289 N N . TYR A 1 164 ? -3.031 5.728 -5.685 1.00 98.06 164 TYR A N 1
ATOM 1290 C CA . TYR A 1 164 ? -2.536 5.882 -7.044 1.00 98.06 164 TYR A CA 1
ATOM 1291 C C . TYR A 1 164 ? -1.032 6.131 -7.041 1.00 98.06 164 TYR A C 1
ATOM 1293 O O . TYR A 1 164 ? -0.502 6.821 -6.172 1.00 98.06 164 TYR A O 1
ATOM 1301 N N . ASN A 1 165 ? -0.350 5.553 -8.022 1.00 96.75 165 ASN A N 1
ATOM 1302 C CA . ASN A 1 165 ? 1.084 5.709 -8.210 1.00 96.75 165 AS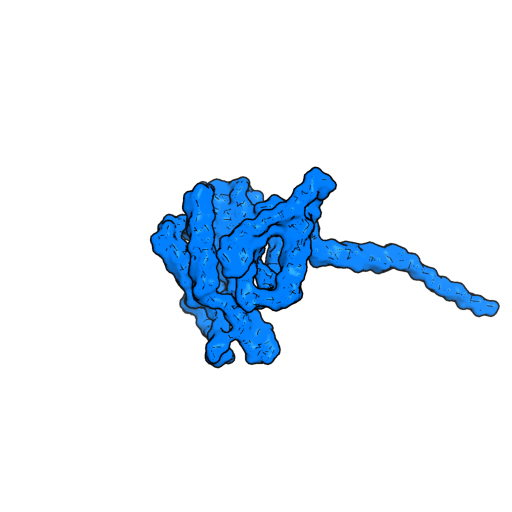N A CA 1
ATOM 1303 C C . ASN A 1 165 ? 1.438 5.685 -9.701 1.00 96.75 165 ASN A C 1
ATOM 1305 O O . ASN A 1 165 ? 0.650 5.238 -10.541 1.00 96.75 165 ASN A O 1
ATOM 1309 N N . SER A 1 166 ? 2.642 6.150 -10.007 1.00 94.81 166 SER A N 1
ATOM 1310 C CA . SER A 1 166 ? 3.169 6.306 -11.363 1.00 94.81 166 SER A CA 1
ATOM 1311 C C . SER A 1 166 ? 3.297 5.011 -12.172 1.00 94.81 166 SER A C 1
ATOM 1313 O O . SER A 1 166 ? 3.386 5.081 -13.397 1.00 94.81 166 SER A O 1
ATOM 1315 N N . THR A 1 167 ? 3.262 3.832 -11.541 1.00 94.94 167 THR A N 1
ATOM 1316 C CA . THR A 1 167 ? 3.372 2.536 -12.237 1.00 94.94 167 THR A CA 1
ATOM 1317 C C . THR A 1 167 ? 2.010 1.966 -12.655 1.00 94.94 167 THR A C 1
ATOM 1319 O O . THR A 1 167 ? 1.913 0.890 -13.249 1.00 94.94 167 THR A O 1
ATOM 1322 N N . MET A 1 168 ? 0.921 2.701 -12.407 1.00 95.19 168 MET A N 1
ATOM 1323 C CA . MET A 1 168 ? -0.423 2.324 -12.837 1.00 95.19 168 MET A CA 1
ATOM 1324 C C . MET A 1 168 ? -0.693 2.643 -14.311 1.00 95.19 168 MET A C 1
ATOM 1326 O O . MET A 1 168 ? -0.757 3.806 -14.708 1.00 95.19 168 MET A O 1
ATOM 1330 N N . ASN A 1 169 ? -1.013 1.612 -15.096 1.00 93.12 169 ASN A N 1
ATOM 1331 C CA . ASN A 1 169 ? -1.606 1.781 -16.422 1.00 93.12 169 ASN A CA 1
ATOM 1332 C C . ASN A 1 169 ? -3.142 1.944 -16.351 1.00 93.12 169 ASN A C 1
ATOM 1334 O O . ASN A 1 169 ? -3.769 1.866 -15.289 1.00 93.12 169 ASN A O 1
ATOM 1338 N N . GLU A 1 170 ? -3.776 2.145 -17.507 1.00 93.19 170 GLU A N 1
ATOM 1339 C CA . GLU A 1 170 ? -5.228 2.353 -17.602 1.00 93.19 170 GLU A CA 1
ATOM 1340 C C . GLU A 1 170 ? -6.058 1.149 -17.136 1.00 93.19 170 GLU A C 1
ATOM 1342 O O . GLU A 1 170 ? -7.168 1.315 -16.621 1.00 93.19 170 GLU A O 1
ATOM 1347 N N . THR A 1 171 ? -5.528 -0.067 -17.264 1.00 92.94 171 THR A N 1
ATOM 1348 C CA . THR A 1 171 ? -6.185 -1.275 -16.751 1.00 92.94 171 THR A CA 1
ATOM 1349 C C . THR A 1 171 ? -6.214 -1.263 -15.227 1.00 92.94 171 THR A C 1
ATOM 1351 O O . THR A 1 171 ? -7.269 -1.513 -14.640 1.00 92.94 171 THR A O 1
ATOM 1354 N N . HIS A 1 172 ? -5.097 -0.900 -14.586 1.00 95.38 172 HIS A N 1
ATOM 1355 C CA . HIS A 1 172 ? -5.020 -0.736 -13.134 1.00 95.38 172 HIS A CA 1
ATOM 1356 C C . HIS A 1 172 ? -6.036 0.310 -12.665 1.00 95.38 172 HIS A C 1
ATOM 1358 O O . HIS A 1 172 ? -6.920 0.001 -11.866 1.00 95.38 172 HIS A O 1
ATOM 1364 N N . LYS A 1 173 ? -6.007 1.516 -13.247 1.00 95.94 173 LYS A N 1
ATOM 1365 C CA . LYS A 1 173 ? -6.934 2.610 -12.897 1.00 95.94 173 LYS A CA 1
ATOM 1366 C C . LYS A 1 173 ? -8.401 2.207 -13.058 1.00 95.94 173 LYS A C 1
ATOM 1368 O O . LYS A 1 173 ? -9.223 2.505 -12.192 1.00 95.94 173 LYS A O 1
ATOM 1373 N N . ARG A 1 174 ? -8.745 1.489 -14.134 1.00 95.38 174 ARG A N 1
ATOM 1374 C CA . ARG A 1 174 ? -10.110 0.990 -14.364 1.00 95.38 174 ARG A CA 1
ATOM 1375 C C . ARG A 1 174 ? -10.544 -0.015 -13.302 1.00 95.38 174 ARG A C 1
ATOM 1377 O O . ARG A 1 174 ? -11.675 0.074 -12.831 1.00 95.38 174 ARG A O 1
ATOM 1384 N N . HIS A 1 175 ? -9.669 -0.944 -12.922 1.00 95.25 175 HIS A N 1
ATOM 1385 C CA . HIS A 1 175 ? -9.956 -1.892 -11.849 1.00 95.25 175 HIS A CA 1
ATOM 1386 C C . HIS A 1 175 ? -10.236 -1.155 -10.532 1.00 95.25 175 HIS A C 1
ATOM 1388 O O . HIS A 1 175 ? -11.301 -1.353 -9.954 1.00 95.25 175 HIS A O 1
ATOM 1394 N N . ILE A 1 176 ? -9.366 -0.222 -10.123 1.00 95.69 176 ILE A N 1
ATOM 1395 C CA . ILE A 1 176 ? -9.550 0.524 -8.865 1.00 95.69 176 ILE A CA 1
ATOM 1396 C C . ILE A 1 176 ? -10.836 1.351 -8.882 1.00 95.69 176 ILE A C 1
ATOM 1398 O O . ILE A 1 176 ? -11.585 1.361 -7.906 1.00 95.69 176 ILE A O 1
ATOM 1402 N N . LYS A 1 177 ? -11.152 1.987 -10.014 1.00 94.44 177 LYS A N 1
ATOM 1403 C CA . LYS A 1 177 ? -12.412 2.718 -10.180 1.00 94.44 177 LYS A CA 1
ATOM 1404 C C . LYS A 1 177 ? -13.634 1.813 -10.000 1.00 94.44 177 LYS A C 1
ATOM 1406 O O . LYS A 1 177 ? -14.612 2.238 -9.390 1.00 94.44 177 LYS A O 1
ATOM 1411 N N . ASN A 1 178 ? -13.591 0.578 -10.499 1.00 92.31 178 ASN A N 1
ATOM 1412 C CA . ASN A 1 178 ? -14.677 -0.383 -10.301 1.00 92.31 178 ASN A CA 1
ATOM 1413 C C . ASN A 1 178 ? -14.816 -0.782 -8.825 1.00 92.31 178 ASN A C 1
ATOM 1415 O O . ASN A 1 178 ? -15.930 -0.793 -8.312 1.00 92.31 178 ASN A O 1
ATOM 1419 N N . GLU A 1 179 ? -13.709 -1.057 -8.131 1.00 92.25 179 GLU A N 1
ATOM 1420 C CA . GLU A 1 179 ? -13.714 -1.355 -6.690 1.00 92.25 179 GLU A CA 1
ATOM 1421 C C . GLU A 1 179 ? -14.292 -0.197 -5.859 1.00 92.25 179 GLU A C 1
ATOM 1423 O O . GLU A 1 179 ? -15.084 -0.406 -4.936 1.00 92.25 179 GLU A O 1
ATOM 1428 N N . PHE A 1 180 ? -13.938 1.037 -6.218 1.00 92.75 180 PHE A N 1
ATOM 1429 C CA . PHE A 1 180 ? -14.428 2.251 -5.568 1.00 92.75 180 PHE A CA 1
ATOM 1430 C C . PHE A 1 180 ? -15.927 2.471 -5.798 1.00 92.75 180 PHE A C 1
ATOM 1432 O O . PHE A 1 180 ? -16.671 2.705 -4.847 1.00 92.75 180 PHE A O 1
ATOM 1439 N N . ASN A 1 181 ? -16.389 2.337 -7.046 1.00 90.06 181 ASN A N 1
ATOM 1440 C CA . ASN A 1 181 ? -17.805 2.480 -7.403 1.00 90.06 181 ASN A CA 1
ATOM 1441 C C . ASN A 1 181 ? -18.697 1.431 -6.725 1.00 90.06 181 ASN A C 1
ATOM 1443 O O . ASN A 1 181 ? -19.883 1.668 -6.515 1.00 90.06 181 ASN A O 1
ATOM 1447 N N . GLU A 1 182 ? -18.133 0.275 -6.388 1.00 86.94 182 GLU A N 1
ATOM 1448 C CA . GLU A 1 182 ? -18.826 -0.807 -5.688 1.00 86.94 182 GLU A CA 1
ATOM 1449 C C . GLU A 1 182 ? -18.785 -0.667 -4.155 1.00 86.94 182 GLU A C 1
ATOM 1451 O O . GLU A 1 182 ? -19.257 -1.550 -3.433 1.00 86.94 182 GLU A O 1
ATOM 1456 N N . GLY A 1 183 ? -18.230 0.429 -3.630 1.00 88.50 183 GLY A N 1
ATOM 1457 C CA . GLY A 1 183 ? -18.222 0.691 -2.193 1.00 88.50 183 GLY A CA 1
ATOM 1458 C C . GLY A 1 183 ? -17.126 -0.036 -1.412 1.00 88.50 183 GLY A C 1
ATOM 1459 O O . GLY A 1 183 ? -17.174 -0.037 -0.180 1.00 88.50 183 GLY A O 1
ATOM 1460 N N . ARG A 1 184 ? -16.178 -0.695 -2.092 1.00 88.88 184 ARG A N 1
ATOM 1461 C CA . ARG A 1 184 ? -15.245 -1.641 -1.456 1.00 88.88 184 ARG A CA 1
ATOM 1462 C C . ARG A 1 184 ? -13.946 -0.995 -0.989 1.00 88.88 184 ARG A C 1
ATOM 1464 O O . ARG A 1 184 ? -13.440 -1.368 0.067 1.00 88.88 184 ARG A O 1
ATOM 1471 N N . VAL A 1 185 ? -13.456 0.008 -1.717 1.00 94.19 185 VAL A N 1
ATOM 1472 C CA . VAL A 1 185 ? -12.205 0.713 -1.393 1.00 94.19 185 VAL A CA 1
ATOM 1473 C C . VAL A 1 185 ? -12.397 2.222 -1.306 1.00 94.19 185 VAL A C 1
ATOM 1475 O O . VAL A 1 185 ? -13.215 2.790 -2.025 1.00 94.19 185 VAL A O 1
ATOM 1478 N N . SER A 1 186 ? -11.596 2.877 -0.469 1.00 96.12 186 SER A N 1
ATOM 1479 C CA . SER A 1 186 ? -11.299 4.311 -0.616 1.00 96.12 186 SER A CA 1
ATOM 1480 C C . SER A 1 186 ? -10.111 4.505 -1.559 1.00 96.12 186 SER A C 1
ATOM 1482 O O . SER A 1 186 ? -9.321 3.578 -1.741 1.00 96.12 186 SER A O 1
ATOM 1484 N N . ILE A 1 187 ? -9.965 5.691 -2.150 1.00 97.44 187 ILE A N 1
ATOM 1485 C CA . ILE A 1 187 ? -8.845 6.015 -3.047 1.00 97.44 187 ILE A CA 1
ATOM 1486 C C . ILE A 1 187 ? -8.035 7.176 -2.473 1.00 97.44 187 ILE A C 1
ATOM 1488 O O . ILE A 1 187 ? -8.608 8.195 -2.110 1.00 97.44 187 ILE A O 1
ATOM 1492 N N . ILE A 1 188 ? -6.710 7.051 -2.445 1.00 98.25 188 ILE A N 1
ATOM 1493 C CA . ILE A 1 188 ? -5.786 8.186 -2.343 1.00 98.25 188 ILE A CA 1
ATOM 1494 C C . ILE A 1 188 ? -5.319 8.507 -3.764 1.00 98.25 188 ILE A C 1
ATOM 1496 O O . ILE A 1 188 ? -4.716 7.655 -4.418 1.00 98.25 188 ILE A O 1
ATOM 1500 N N . ASP A 1 189 ? -5.640 9.697 -4.266 1.00 96.38 189 ASP A N 1
ATOM 1501 C CA . ASP A 1 189 ? -5.233 10.109 -5.613 1.00 96.38 189 ASP A CA 1
ATOM 1502 C C . ASP A 1 189 ? -3.756 10.545 -5.682 1.00 96.38 189 ASP A C 1
ATOM 1504 O O . ASP A 1 189 ? -3.037 10.573 -4.683 1.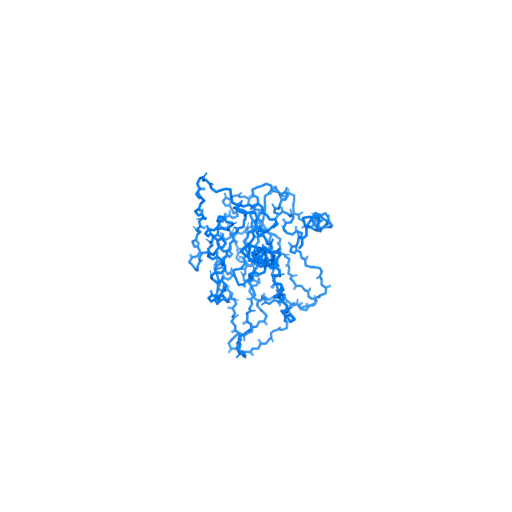00 96.38 189 ASP A O 1
ATOM 1508 N N . GLU A 1 190 ? -3.287 10.907 -6.877 1.00 93.06 190 GLU A N 1
ATOM 1509 C CA . GLU A 1 190 ? -1.891 11.317 -7.109 1.00 93.06 190 GLU A CA 1
ATOM 1510 C C . GLU A 1 190 ? -1.488 12.610 -6.366 1.00 93.06 190 GLU A C 1
ATOM 1512 O O . GLU A 1 190 ? -0.299 12.899 -6.199 1.00 93.06 190 GLU A O 1
ATOM 1517 N N . ASN A 1 191 ? -2.472 13.373 -5.878 1.00 94.56 191 ASN A N 1
ATOM 1518 C CA . ASN A 1 191 ? -2.281 14.576 -5.070 1.00 94.56 191 ASN A CA 1
ATOM 1519 C C . ASN A 1 191 ? -2.410 14.297 -3.564 1.00 94.56 191 ASN A C 1
ATOM 1521 O O . ASN A 1 191 ? -2.439 15.237 -2.773 1.00 94.56 191 ASN A O 1
ATOM 1525 N N . MET A 1 192 ? -2.454 13.023 -3.159 1.00 96.56 192 MET A N 1
ATOM 1526 C CA . MET A 1 192 ? -2.649 12.581 -1.776 1.00 96.56 192 MET A CA 1
ATOM 1527 C C . MET A 1 192 ? -4.004 12.996 -1.179 1.00 96.56 192 MET A C 1
ATOM 1529 O O . MET A 1 192 ? -4.150 13.092 0.042 1.00 96.56 192 MET A O 1
ATOM 1533 N N . HIS A 1 193 ? -5.026 13.214 -2.014 1.00 97.12 193 HIS A N 1
ATOM 1534 C CA . HIS A 1 193 ? -6.385 13.442 -1.532 1.00 97.12 193 HIS A CA 1
ATOM 1535 C C . HIS A 1 193 ? -7.131 12.124 -1.349 1.00 97.12 193 HIS A C 1
ATOM 1537 O O . HIS A 1 193 ? -7.149 11.268 -2.234 1.00 97.12 193 HIS A O 1
ATOM 1543 N N . LEU A 1 194 ? -7.783 11.987 -0.193 1.00 96.94 194 LEU A N 1
ATOM 1544 C CA . LEU A 1 194 ? -8.629 10.843 0.118 1.00 96.94 194 LEU A CA 1
ATOM 1545 C C . LEU A 1 194 ? -10.032 11.034 -0.467 1.00 96.94 194 LEU A C 1
ATOM 1547 O O . LEU A 1 194 ? -10.759 11.952 -0.088 1.00 96.94 194 LEU A O 1
ATOM 1551 N N . HIS A 1 195 ? -10.432 10.093 -1.308 1.00 95.81 195 HIS A N 1
ATOM 1552 C CA . HIS A 1 195 ? -11.776 9.930 -1.836 1.00 95.81 195 HIS A CA 1
ATOM 1553 C C . HIS A 1 195 ? -12.427 8.745 -1.134 1.00 95.81 195 HIS A C 1
ATOM 1555 O O . HIS A 1 195 ? -11.947 7.612 -1.217 1.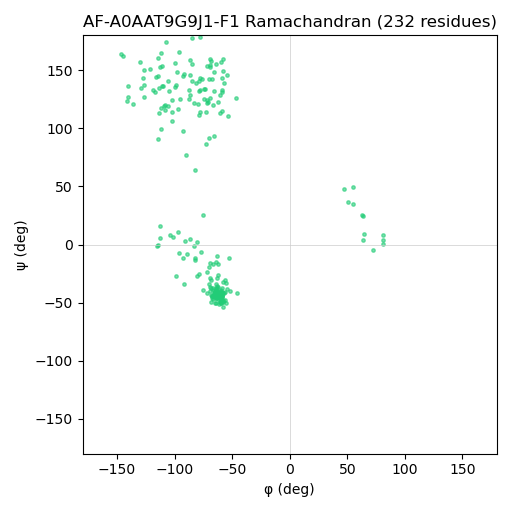00 95.81 195 HIS A O 1
ATOM 1561 N N . LEU A 1 196 ? -13.527 9.004 -0.433 1.00 92.88 196 LEU A N 1
ATOM 1562 C CA . LEU A 1 196 ? -14.330 7.954 0.184 1.00 92.88 196 LEU A CA 1
ATOM 1563 C C . LEU A 1 196 ? -15.313 7.394 -0.848 1.00 92.88 196 LEU A C 1
ATOM 1565 O O . LEU A 1 196 ? -15.874 8.171 -1.627 1.00 92.88 196 LEU A O 1
ATOM 1569 N N . PRO A 1 197 ? -15.546 6.072 -0.871 1.00 87.31 197 PRO A N 1
ATOM 1570 C CA . PRO A 1 197 ? -16.467 5.494 -1.826 1.00 87.31 197 PRO A CA 1
ATOM 1571 C C . PRO A 1 197 ? -17.893 5.943 -1.528 1.00 87.31 197 PRO A C 1
ATOM 1573 O O . PRO A 1 197 ? -18.316 6.040 -0.371 1.00 87.31 197 PRO A O 1
ATOM 1576 N N . ASN A 1 198 ? -18.651 6.181 -2.591 1.00 70.62 198 ASN A N 1
ATOM 1577 C CA . ASN A 1 198 ? -20.059 6.514 -2.476 1.00 70.62 198 ASN A CA 1
ATOM 1578 C C . ASN A 1 198 ? -20.831 5.213 -2.220 1.00 70.62 198 ASN A C 1
ATOM 1580 O O . ASN A 1 198 ? -20.878 4.349 -3.091 1.00 70.62 198 ASN A O 1
ATOM 1584 N N . ILE A 1 199 ? -21.395 5.039 -1.024 1.00 65.56 199 ILE A N 1
ATOM 1585 C CA . ILE A 1 199 ? -22.199 3.858 -0.682 1.00 65.56 199 ILE A CA 1
ATOM 1586 C C . ILE A 1 199 ? -23.668 4.278 -0.750 1.00 65.56 199 ILE A C 1
ATOM 1588 O O . ILE A 1 199 ? -24.123 4.989 0.149 1.00 65.56 199 ILE A O 1
ATOM 1592 N N . PRO A 1 200 ? -24.437 3.872 -1.778 1.00 51.81 200 PRO A N 1
ATOM 1593 C CA . PRO A 1 200 ? -25.876 4.086 -1.769 1.00 51.81 200 PRO A CA 1
ATOM 1594 C C . PRO A 1 200 ? -26.475 3.397 -0.536 1.00 51.81 200 PRO A C 1
ATOM 1596 O O . PRO A 1 200 ? -26.174 2.229 -0.289 1.00 51.81 200 PRO A O 1
ATOM 1599 N N . ASN A 1 201 ? -27.343 4.087 0.215 1.00 47.06 201 ASN A N 1
ATOM 1600 C CA . ASN A 1 201 ? -27.981 3.613 1.464 1.00 47.06 201 ASN A CA 1
ATOM 1601 C C . ASN A 1 201 ? -28.690 2.239 1.360 1.00 47.06 201 ASN A C 1
ATOM 1603 O O . ASN A 1 201 ? -29.081 1.649 2.363 1.00 47.06 201 ASN A O 1
ATOM 1607 N N . ASN A 1 202 ? -28.870 1.741 0.144 1.00 45.62 202 ASN A N 1
ATOM 1608 C CA . ASN A 1 202 ? -29.632 0.575 -0.263 1.00 45.62 202 ASN A CA 1
ATOM 1609 C C . ASN A 1 202 ? -28.759 -0.555 -0.854 1.00 45.62 202 ASN A C 1
ATOM 1611 O O . ASN A 1 202 ? -29.292 -1.615 -1.178 1.00 45.62 202 ASN A O 1
ATOM 1615 N N . MET A 1 203 ? -27.432 -0.390 -0.945 1.00 45.62 203 MET A N 1
ATOM 1616 C CA . MET A 1 203 ? -26.501 -1.487 -1.241 1.00 45.62 203 MET A CA 1
ATOM 1617 C C . MET A 1 203 ? -25.701 -1.852 0.011 1.00 45.62 203 MET A C 1
ATOM 1619 O O . MET A 1 203 ? -24.939 -1.045 0.540 1.00 45.62 203 MET A O 1
ATOM 1623 N N . ARG A 1 204 ? -25.813 -3.108 0.464 1.00 52.22 204 ARG A N 1
ATOM 1624 C CA . ARG A 1 204 ? -24.729 -3.701 1.259 1.00 52.22 204 ARG A CA 1
ATOM 1625 C C . ARG A 1 204 ? -23.492 -3.692 0.364 1.00 52.22 204 ARG A C 1
ATOM 1627 O O . ARG A 1 204 ? -23.591 -4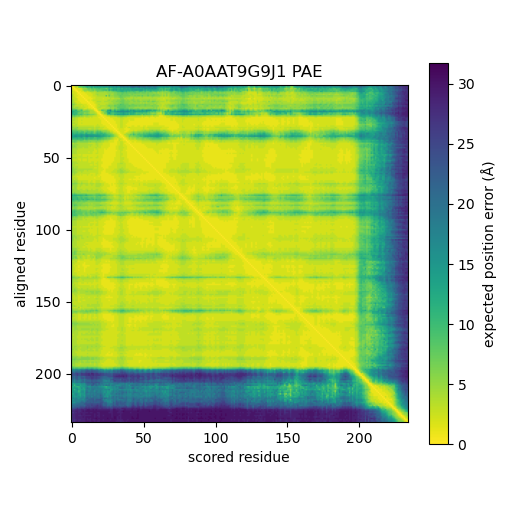.158 -0.772 1.00 52.22 204 ARG A O 1
ATOM 1634 N N . ALA A 1 205 ? -22.371 -3.158 0.852 1.00 52.53 205 ALA A N 1
ATOM 1635 C CA . ALA A 1 205 ? -21.097 -3.268 0.148 1.00 52.53 205 ALA A CA 1
ATOM 1636 C C . ALA A 1 205 ? -20.916 -4.728 -0.290 1.00 52.53 205 ALA A C 1
ATOM 1638 O O . ALA A 1 205 ? -21.103 -5.644 0.518 1.00 52.53 205 ALA A O 1
ATOM 1639 N N . LYS A 1 206 ? -20.666 -4.958 -1.583 1.00 55.88 206 LYS A N 1
ATOM 1640 C CA . LYS A 1 206 ? -20.490 -6.325 -2.079 1.00 55.88 206 LYS A CA 1
ATOM 1641 C C . LYS A 1 206 ? -19.217 -6.882 -1.445 1.00 55.88 206 LYS A C 1
ATOM 1643 O O . LYS A 1 206 ? -18.194 -6.214 -1.462 1.00 55.88 206 LYS A O 1
ATOM 1648 N N . TYR A 1 207 ? -19.284 -8.094 -0.906 1.00 55.03 207 TYR A N 1
ATOM 1649 C CA . TYR A 1 207 ? -18.133 -8.746 -0.267 1.00 55.03 207 TYR A CA 1
ATOM 1650 C C . TYR A 1 207 ? -17.119 -9.322 -1.268 1.00 55.03 207 TYR A C 1
ATOM 1652 O O . TYR A 1 207 ? -16.080 -9.803 -0.849 1.00 55.03 207 TYR A O 1
ATOM 1660 N N . TYR A 1 208 ? -17.433 -9.299 -2.567 1.00 58.94 208 TYR A N 1
ATOM 1661 C CA . TYR A 1 208 ? -16.624 -9.915 -3.619 1.00 58.94 208 TYR A CA 1
ATOM 1662 C C . TYR A 1 208 ? -16.034 -8.859 -4.555 1.00 58.94 208 TYR A C 1
ATOM 1664 O O . TYR A 1 208 ? -16.767 -7.971 -5.016 1.00 58.94 208 TYR A O 1
ATOM 1672 N N . SER A 1 209 ? -14.750 -9.001 -4.878 1.00 61.50 209 SER A N 1
ATOM 1673 C CA . SER A 1 209 ? -13.987 -8.188 -5.828 1.00 61.50 209 SER A CA 1
ATOM 1674 C C . SER A 1 209 ? -14.600 -8.201 -7.233 1.00 61.50 209 SER A C 1
ATOM 1676 O O . SER A 1 209 ? -15.379 -9.084 -7.608 1.00 61.50 209 SER A O 1
ATOM 1678 N N . ALA A 1 210 ? -14.278 -7.208 -8.068 1.00 62.47 210 ALA A N 1
ATOM 1679 C CA . ALA A 1 210 ? -14.748 -7.152 -9.456 1.00 62.47 210 ALA A CA 1
ATOM 1680 C C . ALA A 1 210 ? -14.306 -8.396 -10.240 1.00 62.47 210 ALA A C 1
ATOM 1682 O O . ALA A 1 210 ? -15.081 -8.932 -11.032 1.00 62.47 210 ALA A O 1
ATOM 1683 N N . SER A 1 211 ? -13.095 -8.880 -9.966 1.00 59.25 211 SER A N 1
ATOM 1684 C CA . SER A 1 211 ? -12.526 -10.101 -10.534 1.00 59.25 211 SER A CA 1
ATOM 1685 C C . SER A 1 211 ? -13.376 -11.327 -10.192 1.00 59.25 211 SER A C 1
ATOM 1687 O O . SER A 1 211 ? -13.734 -12.103 -11.079 1.00 59.25 211 SER A O 1
ATOM 1689 N N . GLU A 1 212 ? -13.786 -11.469 -8.930 1.00 62.53 212 GLU A N 1
ATOM 1690 C CA . GLU A 1 212 ? -14.645 -12.575 -8.508 1.00 62.53 212 GLU A CA 1
ATOM 1691 C C . GLU A 1 212 ? -16.071 -12.451 -9.068 1.00 62.53 212 GLU A C 1
ATOM 1693 O O . GLU A 1 212 ? -16.685 -13.451 -9.444 1.00 62.53 212 GLU A O 1
ATOM 1698 N N . ASN A 1 213 ? -16.593 -11.231 -9.213 1.00 63.53 213 ASN A N 1
ATOM 1699 C CA . ASN A 1 213 ? -17.887 -11.005 -9.862 1.00 63.53 213 ASN A CA 1
ATOM 1700 C C . ASN A 1 213 ? -17.864 -11.422 -11.344 1.00 63.53 213 ASN A C 1
ATOM 1702 O O . ASN A 1 213 ? -18.810 -12.056 -11.815 1.00 63.53 213 ASN A O 1
ATOM 1706 N N . ILE A 1 214 ? -16.777 -11.130 -12.068 1.00 67.00 214 ILE A N 1
ATOM 1707 C CA . ILE A 1 214 ? -16.579 -11.604 -13.448 1.00 67.00 214 ILE A CA 1
ATOM 1708 C C . ILE A 1 214 ? -16.484 -13.133 -13.472 1.00 67.00 214 ILE A C 1
ATOM 1710 O O . ILE A 1 214 ? -17.162 -13.771 -14.279 1.00 67.00 214 ILE A O 1
ATOM 1714 N N . ALA A 1 215 ? -15.705 -13.732 -12.566 1.00 66.31 215 ALA A N 1
ATOM 1715 C CA . ALA A 1 215 ? -15.567 -15.185 -12.474 1.00 66.31 215 ALA A CA 1
ATOM 1716 C C . ALA A 1 215 ? -16.918 -15.876 -12.216 1.00 66.31 215 ALA A C 1
ATOM 1718 O O . ALA A 1 215 ? -17.251 -16.847 -12.897 1.00 66.31 215 ALA A O 1
ATOM 1719 N N . LYS A 1 216 ? -17.741 -15.337 -11.306 1.00 66.31 216 LYS A N 1
ATOM 1720 C CA . LYS A 1 216 ? -19.110 -15.817 -11.058 1.00 66.31 216 LYS A CA 1
ATOM 1721 C C . LYS A 1 216 ? -19.997 -15.672 -12.288 1.00 66.31 216 LYS A C 1
ATOM 1723 O O . LYS A 1 216 ? -20.691 -16.621 -12.633 1.00 66.31 216 LYS A O 1
ATOM 1728 N N . GLY A 1 217 ? -19.933 -14.540 -12.988 1.00 66.44 217 GLY A N 1
ATOM 1729 C CA . GLY A 1 217 ? -20.677 -14.333 -14.233 1.00 66.44 217 GLY A CA 1
ATOM 1730 C C . GLY A 1 217 ? -20.329 -15.366 -15.310 1.00 66.44 217 GLY A C 1
ATOM 1731 O O . GLY A 1 217 ? -21.226 -15.955 -15.913 1.00 66.44 217 GLY A O 1
ATOM 1732 N N . ILE A 1 218 ? -19.038 -15.650 -15.506 1.00 64.31 218 ILE A N 1
ATOM 1733 C CA . ILE A 1 218 ? -18.569 -16.685 -16.442 1.00 64.31 218 ILE A CA 1
ATOM 1734 C C . ILE A 1 218 ? -19.050 -18.070 -16.001 1.00 64.31 218 ILE A C 1
ATOM 1736 O O . ILE A 1 218 ? -19.583 -18.817 -16.823 1.00 64.31 218 ILE A O 1
ATOM 1740 N N . TYR A 1 219 ? -18.916 -18.402 -14.715 1.00 68.75 219 TYR A N 1
ATOM 1741 C CA . TYR A 1 219 ? -19.375 -19.676 -14.164 1.00 68.75 219 TYR A CA 1
ATOM 1742 C C . TYR A 1 219 ? -20.878 -19.882 -14.389 1.00 68.75 219 TYR A C 1
ATOM 1744 O O . TYR A 1 219 ? -21.287 -20.925 -14.903 1.00 68.75 219 TYR A O 1
ATOM 1752 N N . THR A 1 220 ? -21.703 -18.875 -14.089 1.00 71.38 220 THR A N 1
ATOM 1753 C CA . THR A 1 220 ? -23.150 -18.922 -14.322 1.00 71.38 220 THR A CA 1
ATOM 1754 C C . THR A 1 220 ? -23.471 -19.080 -15.804 1.00 71.38 220 THR A C 1
ATOM 1756 O O . THR A 1 220 ? -24.296 -19.925 -16.139 1.00 71.38 220 THR A O 1
ATOM 1759 N N . LEU A 1 221 ? -22.807 -18.348 -16.705 1.00 64.69 221 LEU A N 1
ATOM 1760 C CA . LEU A 1 221 ? -23.012 -18.475 -18.157 1.00 64.69 221 LEU A CA 1
ATOM 1761 C C . LEU A 1 221 ? -22.655 -19.870 -18.686 1.00 64.69 221 LEU A C 1
ATOM 1763 O O . LEU A 1 221 ? -23.337 -20.389 -19.567 1.00 64.69 221 LEU A O 1
ATOM 1767 N N . TRP A 1 222 ? -21.612 -20.493 -18.139 1.00 58.97 222 TRP A N 1
ATOM 1768 C CA . TRP A 1 222 ? -21.226 -21.861 -18.489 1.00 58.97 222 TRP A CA 1
ATOM 1769 C C . TRP A 1 222 ? -22.243 -22.903 -18.016 1.00 58.97 222 TRP A C 1
ATOM 1771 O O . TRP A 1 222 ? -22.526 -23.844 -18.750 1.00 58.97 222 TRP A O 1
ATOM 1781 N N . HIS A 1 223 ? -22.837 -22.718 -16.835 1.00 60.44 223 HIS A N 1
ATOM 1782 C CA . HIS A 1 223 ? -23.763 -23.693 -16.243 1.00 60.44 223 HIS A CA 1
ATOM 1783 C C . HIS A 1 223 ? -25.241 -23.439 -16.586 1.00 60.44 223 HIS A C 1
ATOM 1785 O O . HIS A 1 223 ? -26.077 -24.308 -16.363 1.00 60.44 223 HIS A O 1
ATOM 1791 N N . THR A 1 224 ? -25.578 -22.278 -17.158 1.00 60.06 224 THR A N 1
ATOM 1792 C CA . THR A 1 224 ? -26.929 -21.964 -17.668 1.00 60.06 224 THR A CA 1
ATOM 1793 C C . THR A 1 224 ? -27.086 -22.204 -19.166 1.00 60.06 224 THR A C 1
ATOM 1795 O O . THR A 1 224 ? -28.209 -22.192 -19.671 1.00 60.06 224 THR A O 1
ATOM 1798 N N . ARG A 1 225 ? -26.002 -22.508 -19.895 1.00 50.81 225 ARG A N 1
ATOM 1799 C CA . ARG A 1 225 ? -26.108 -23.091 -21.236 1.00 50.81 225 ARG A CA 1
ATOM 1800 C C . ARG A 1 225 ? -26.557 -24.546 -21.115 1.00 50.81 225 ARG A C 1
ATOM 1802 O O . ARG A 1 225 ? -25.748 -25.467 -21.130 1.00 50.81 225 ARG A O 1
ATOM 1809 N N . THR A 1 226 ? -27.869 -24.759 -21.055 1.00 48.78 226 THR A N 1
ATOM 1810 C CA . THR A 1 226 ? -28.462 -26.015 -21.519 1.00 48.78 226 THR A CA 1
ATOM 1811 C C . THR A 1 226 ? -27.984 -26.250 -22.946 1.00 48.78 226 THR A C 1
ATOM 1813 O O . THR A 1 226 ? -28.340 -25.507 -23.861 1.00 48.78 226 THR A O 1
ATOM 1816 N N . VAL A 1 227 ? -27.136 -27.258 -23.131 1.00 47.06 227 VAL A N 1
ATOM 1817 C CA . VAL A 1 227 ? -26.727 -27.730 -24.450 1.00 47.06 227 VAL A CA 1
ATOM 1818 C C . VAL A 1 227 ? -27.960 -28.318 -25.134 1.00 47.06 227 VAL A C 1
ATOM 1820 O O . VAL A 1 227 ? -28.292 -29.486 -24.953 1.00 47.06 227 VAL A O 1
ATOM 1823 N N . THR A 1 228 ? -28.668 -27.515 -25.925 1.00 42.66 228 THR A N 1
ATOM 1824 C CA . THR A 1 228 ? -29.574 -28.038 -26.950 1.00 42.66 228 THR A CA 1
ATOM 1825 C C . THR A 1 228 ? -28.711 -28.646 -28.047 1.00 42.66 228 THR A C 1
ATOM 1827 O O . THR A 1 228 ? -28.262 -27.956 -28.959 1.00 42.66 228 THR A O 1
ATOM 1830 N N . ILE A 1 229 ? -28.440 -29.946 -27.932 1.00 44.56 229 ILE A N 1
ATOM 1831 C CA . ILE A 1 229 ? -27.906 -30.745 -29.034 1.00 44.56 229 ILE A CA 1
ATOM 1832 C C . ILE A 1 229 ? -29.021 -30.808 -30.091 1.00 44.56 229 ILE A C 1
ATOM 1834 O O . ILE A 1 229 ? -30.111 -31.295 -29.769 1.00 44.56 229 ILE A O 1
ATOM 1838 N N . PRO A 1 230 ? -28.816 -30.321 -31.329 1.00 40.72 230 PRO A N 1
ATOM 1839 C CA . PRO A 1 230 ? -29.816 -30.476 -32.372 1.00 40.72 230 PRO A CA 1
ATOM 1840 C C . PRO A 1 230 ? -30.004 -31.972 -32.631 1.00 40.72 230 PRO A C 1
ATOM 1842 O O . PRO A 1 230 ? -29.043 -32.680 -32.939 1.00 40.72 230 PRO A O 1
ATOM 1845 N N . LYS A 1 231 ? -31.237 -32.470 -32.489 1.00 40.12 231 LYS A N 1
ATOM 1846 C CA . LYS A 1 231 ? -31.586 -33.819 -32.944 1.00 40.12 231 LYS A CA 1
ATOM 1847 C C . LYS A 1 231 ? -31.302 -33.892 -34.442 1.00 40.12 231 LYS A C 1
ATOM 1849 O O . LYS A 1 231 ? -31.952 -33.208 -35.226 1.00 40.12 231 LYS A O 1
ATOM 1854 N N . VAL A 1 232 ? -30.341 -34.731 -34.817 1.00 44.53 232 VAL A N 1
ATOM 1855 C CA . VAL A 1 232 ? -30.133 -35.153 -36.202 1.00 44.53 232 VAL A CA 1
ATOM 1856 C C . VAL A 1 232 ? -31.415 -35.854 -36.651 1.00 44.53 232 VAL A C 1
ATOM 1858 O O . VAL A 1 232 ? -31.793 -36.886 -36.092 1.00 44.53 232 VAL A O 1
ATOM 1861 N N . ILE A 1 233 ? -32.120 -35.241 -37.599 1.00 46.31 233 ILE A N 1
ATOM 1862 C CA . ILE A 1 233 ? -33.283 -35.829 -38.266 1.00 46.31 233 ILE A CA 1
ATOM 1863 C C . ILE A 1 233 ? -32.741 -36.941 -39.173 1.00 46.31 233 ILE A C 1
ATOM 1865 O O . ILE A 1 233 ? -31.842 -36.687 -39.974 1.00 46.31 233 ILE A O 1
ATOM 1869 N N . LYS A 1 234 ? -33.224 -38.170 -38.961 1.00 46.44 234 LYS A N 1
ATOM 1870 C CA . LYS A 1 234 ? -32.961 -39.334 -39.818 1.00 46.44 234 LYS A CA 1
ATOM 1871 C C . LYS A 1 234 ? -33.799 -39.268 -41.085 1.00 46.44 234 LYS A C 1
ATOM 1873 O O . LYS A 1 234 ? -34.963 -38.825 -40.968 1.00 46.44 234 LYS A O 1
#

Solvent-accessible surface area (backbone atoms only — not comparable to full-atom values): 12775 Å² total; per-residue (Å²): 141,57,74,69,58,24,52,52,40,20,62,76,48,46,86,80,54,74,96,64,66,27,35,38,34,38,42,49,52,42,34,39,81,51,98,93,43,54,34,52,41,45,43,69,57,31,33,54,51,23,52,53,49,39,54,53,26,67,76,68,66,32,40,33,39,37,32,49,43,96,29,32,43,28,52,41,52,90,77,69,38,82,49,88,43,38,43,76,86,41,63,80,32,63,23,61,48,38,22,50,48,45,27,55,76,70,67,48,58,68,48,78,48,81,49,33,60,94,53,86,77,60,63,48,28,51,50,26,54,32,68,76,21,70,90,18,33,37,38,37,34,38,57,43,55,67,59,51,36,52,50,46,54,73,41,62,70,72,32,38,30,33,32,52,58,82,42,44,51,73,67,27,53,51,51,54,50,52,37,21,69,48,28,33,24,26,37,28,42,87,83,71,47,78,44,76,42,67,64,58,100,86,55,77,60,57,69,62,28,69,68,54,52,51,52,50,51,52,52,50,56,62,72,65,54,74,80,80,73,79,80,79,82,129

Secondary structure (DSSP, 8-state):
--HHHHHHHHHHHGGGS-S-S-EEEEEPPPPEEETTEEE---HHHHHHHHHHHHHHHHHHTPEEEEE--TTTT-EETTTTEE---SSTTPPPPHHHHHHHHHHHHTT--EEEE---TTSPPSHHHHHHHHHHSTT-EEEEETT-HHHHHHHHHHS-TTSEEEE--TT--HHHHHHHHHHHHTTSEEEE-TT--EE-----TT-PPPSS-HHHHHHHHHHHHHHH----------

Organism: NCBI:txid3113639